Protein AF-G6C710-F1 (afdb_monomer_lite)

Sequence (314 aa):
MFIKSLSIISKNTDDVLRKIEFRNGINFIVDSEQSEKHNKVGKTTCLKLLDLSLGARSKDAVYTDYETQSVNEQLKSFIEDQKLFTELRLIDDFNNPTKEVSIKTELFNRGKRYINGEKTSYDELNKFLNKLLFENFVQIPTFRSTIKSFVRILMTKDNTQFLKVLDNYSKTSEYRALYNYLFDISNPKNDLEIGKLKQELKKIESKENSYKKQNSLHDIAKIKQINIIIEQEINRLEQEINDLVDKKSFEKNRIQINVVRKKYEEISQQISRLDFDISQLQKYIKDTEEKSQRIVNSELTSDFFQEVSELLPD

Structure (mmCIF, N/CA/C/O backbone):
data_AF-G6C710-F1
#
_entry.id   AF-G6C710-F1
#
loop_
_atom_site.group_PDB
_atom_site.id
_atom_site.type_symbol
_atom_site.label_atom_id
_atom_site.label_alt_id
_atom_site.label_comp_id
_atom_site.label_asym_id
_atom_site.label_entity_id
_atom_site.label_seq_id
_atom_site.pdbx_PDB_ins_code
_atom_site.Cartn_x
_atom_site.Cartn_y
_atom_site.Cartn_z
_atom_site.occupancy
_atom_site.B_iso_or_equiv
_atom_site.auth_seq_id
_atom_site.auth_comp_id
_atom_site.auth_asym_id
_atom_site.auth_atom_id
_atom_site.pdbx_PDB_model_num
ATOM 1 N N . MET A 1 1 ? 2.262 -10.872 -18.487 1.00 91.69 1 MET A N 1
ATOM 2 C CA . MET A 1 1 ? 2.718 -9.474 -18.651 1.00 91.69 1 MET A CA 1
ATOM 3 C C . MET A 1 1 ? 4.180 -9.387 -18.249 1.00 91.69 1 MET A C 1
ATOM 5 O O . MET A 1 1 ? 4.543 -9.869 -17.185 1.00 91.69 1 MET A O 1
ATOM 9 N N . PHE A 1 2 ? 4.999 -8.774 -19.092 1.00 93.50 2 PHE A N 1
ATOM 10 C CA . PHE A 1 2 ? 6.438 -8.610 -18.968 1.00 93.50 2 PHE A CA 1
ATOM 11 C C . PHE A 1 2 ? 6.813 -7.149 -19.186 1.00 93.50 2 PHE A C 1
ATOM 13 O O . PHE A 1 2 ? 6.120 -6.420 -19.893 1.00 93.50 2 PHE A O 1
ATOM 20 N N . ILE A 1 3 ? 7.936 -6.727 -18.612 1.00 94.75 3 ILE A N 1
ATOM 21 C CA . ILE A 1 3 ? 8.520 -5.420 -18.908 1.00 94.75 3 ILE A CA 1
ATOM 22 C C . ILE A 1 3 ? 9.273 -5.543 -20.232 1.00 94.75 3 ILE A C 1
ATOM 24 O O . ILE A 1 3 ? 10.203 -6.334 -20.322 1.00 94.75 3 ILE A O 1
ATOM 28 N N . LYS A 1 4 ? 8.880 -4.766 -21.245 1.00 96.31 4 LYS A N 1
ATOM 29 C CA . LYS A 1 4 ? 9.552 -4.688 -22.553 1.00 96.31 4 LYS A CA 1
ATOM 30 C C . LYS A 1 4 ? 10.701 -3.691 -22.519 1.00 96.31 4 LYS A C 1
ATOM 32 O O . LYS A 1 4 ? 11.815 -3.987 -22.941 1.00 96.31 4 LYS A O 1
ATOM 37 N N . SER A 1 5 ? 10.429 -2.491 -22.015 1.00 96.56 5 SER A N 1
ATOM 38 C CA . SER A 1 5 ? 11.434 -1.436 -21.934 1.00 96.56 5 SER A CA 1
ATOM 39 C C . SER A 1 5 ? 11.109 -0.397 -20.873 1.00 96.56 5 SER A C 1
ATOM 41 O O . SER A 1 5 ? 9.940 -0.137 -20.585 1.00 96.56 5 SER A O 1
ATOM 43 N N . LEU A 1 6 ? 12.154 0.250 -20.365 1.00 96.75 6 LEU A N 1
ATOM 44 C CA . LEU A 1 6 ? 12.075 1.475 -19.579 1.00 96.75 6 LEU A CA 1
ATOM 45 C C . LEU A 1 6 ? 12.883 2.566 -20.285 1.00 96.75 6 LEU A C 1
ATOM 47 O O . LEU A 1 6 ? 14.092 2.422 -20.469 1.00 96.75 6 LEU A O 1
ATOM 51 N N . SER A 1 7 ? 12.226 3.663 -20.641 1.00 96.81 7 SER A N 1
ATOM 52 C CA . SER A 1 7 ? 12.855 4.824 -21.274 1.00 96.81 7 SER A CA 1
ATOM 53 C C . SER A 1 7 ? 12.835 6.031 -20.342 1.00 96.81 7 SER A C 1
ATOM 55 O O . SER A 1 7 ? 11.883 6.210 -19.585 1.00 96.81 7 SER A O 1
ATOM 57 N N . ILE A 1 8 ? 13.863 6.873 -20.423 1.00 95.88 8 ILE A N 1
ATOM 58 C CA . ILE A 1 8 ? 13.928 8.206 -19.817 1.00 95.88 8 ILE A CA 1
ATOM 59 C C . ILE A 1 8 ? 13.940 9.207 -20.965 1.00 95.88 8 ILE A C 1
ATOM 61 O O . ILE A 1 8 ? 14.805 9.122 -21.837 1.00 95.88 8 ILE A O 1
ATOM 65 N N . ILE A 1 9 ? 12.978 10.124 -20.970 1.00 96.56 9 ILE A N 1
ATOM 66 C CA . ILE A 1 9 ? 12.723 11.016 -22.102 1.00 96.56 9 ILE A CA 1
ATOM 67 C C . ILE A 1 9 ? 12.609 12.455 -21.593 1.00 96.56 9 ILE A C 1
ATOM 69 O O . ILE A 1 9 ? 12.008 12.708 -20.541 1.00 96.56 9 ILE A O 1
ATOM 73 N N . SER A 1 10 ? 13.204 13.390 -22.332 1.00 95.94 10 SER A N 1
ATOM 74 C CA . SER A 1 10 ? 13.033 14.827 -22.114 1.00 95.94 10 SER A CA 1
ATOM 75 C C . SER A 1 10 ? 11.717 15.281 -22.723 1.00 95.94 10 SER A C 1
ATOM 77 O O . SER A 1 10 ? 11.499 15.122 -23.916 1.00 95.94 10 SER A O 1
ATOM 79 N N . LYS A 1 11 ? 10.817 15.871 -21.932 1.00 92.75 11 LYS A N 1
ATOM 80 C CA . LYS A 1 11 ? 9.556 16.392 -22.483 1.00 92.75 11 LYS A CA 1
ATOM 81 C C . LYS A 1 11 ? 9.770 17.638 -23.342 1.00 92.75 11 LYS A C 1
ATOM 83 O O . LYS A 1 11 ? 8.931 17.925 -24.187 1.00 92.75 11 LYS A O 1
ATOM 88 N N . ASN A 1 12 ? 10.845 18.385 -23.099 1.00 92.25 12 ASN A N 1
ATOM 89 C CA . ASN A 1 12 ? 11.110 19.630 -23.816 1.00 92.25 12 ASN A CA 1
ATOM 90 C C . ASN A 1 12 ? 11.658 19.379 -25.222 1.00 92.25 12 ASN A C 1
ATOM 92 O O . ASN A 1 12 ? 11.310 20.118 -26.138 1.00 92.25 12 ASN A O 1
ATOM 96 N N . THR A 1 13 ? 12.516 18.368 -25.377 1.00 91.31 13 THR A N 1
ATOM 97 C CA . THR A 1 13 ? 13.183 18.064 -26.653 1.00 91.31 13 THR A CA 1
ATOM 98 C C . THR A 1 13 ? 12.653 16.804 -27.333 1.00 91.31 13 THR A C 1
ATOM 100 O O . THR A 1 13 ? 12.954 16.578 -28.495 1.00 91.31 13 THR A O 1
ATOM 103 N N . ASP A 1 14 ? 11.856 15.999 -26.625 1.00 91.62 14 ASP A N 1
ATOM 104 C CA . ASP A 1 14 ? 11.416 14.653 -27.027 1.00 91.62 14 ASP A CA 1
ATOM 105 C C . ASP A 1 14 ? 12.571 13.650 -27.226 1.00 91.62 14 ASP A C 1
ATOM 107 O O . ASP A 1 14 ? 12.390 12.548 -27.744 1.00 91.62 14 ASP A O 1
ATOM 111 N N . ASP A 1 15 ? 13.771 13.996 -26.743 1.00 93.81 15 ASP A N 1
ATOM 112 C CA . ASP A 1 15 ? 14.944 13.134 -26.835 1.00 93.81 15 ASP A CA 1
ATOM 113 C C . ASP A 1 15 ? 14.876 11.984 -25.829 1.00 93.81 15 ASP A C 1
ATOM 115 O O . ASP A 1 15 ? 14.663 12.170 -24.621 1.00 93.81 15 ASP A O 1
ATOM 119 N N . VAL A 1 16 ? 15.156 10.777 -26.320 1.00 94.56 16 VAL A N 1
ATOM 120 C CA . VAL A 1 16 ? 15.338 9.587 -25.487 1.00 94.56 16 VAL A CA 1
ATOM 121 C C . VAL A 1 16 ? 16.742 9.613 -24.889 1.00 94.56 16 VAL A C 1
ATOM 123 O O . VAL A 1 16 ? 17.710 9.180 -25.508 1.00 94.56 16 VAL A O 1
ATOM 126 N N . LEU A 1 17 ? 16.848 10.087 -23.648 1.00 92.25 17 LEU A N 1
ATOM 127 C CA . LEU A 1 17 ? 18.117 10.171 -22.919 1.00 92.25 17 LEU A CA 1
ATOM 128 C C . LEU A 1 17 ? 18.702 8.793 -22.607 1.00 92.25 17 LEU A C 1
ATOM 130 O O . LEU A 1 17 ? 19.916 8.604 -22.577 1.00 92.25 17 LEU A O 1
ATOM 134 N N . ARG A 1 18 ? 17.830 7.824 -22.317 1.00 91.81 18 ARG A N 1
ATOM 135 C CA . ARG A 1 18 ? 18.223 6.436 -22.076 1.00 91.81 18 ARG A CA 1
ATOM 136 C C . ARG A 1 18 ? 17.064 5.505 -22.370 1.00 91.81 18 ARG A C 1
ATOM 138 O O . ARG A 1 18 ? 15.944 5.769 -21.944 1.00 91.81 18 ARG A O 1
ATOM 145 N N . LYS A 1 19 ? 17.353 4.379 -23.013 1.00 94.38 19 LYS A N 1
ATOM 146 C CA . LYS A 1 19 ? 16.413 3.274 -23.200 1.00 94.38 19 LYS A CA 1
ATOM 147 C C . LYS A 1 19 ? 17.034 1.995 -22.661 1.00 94.38 19 LYS A C 1
ATOM 149 O O . LYS A 1 19 ? 18.166 1.664 -23.000 1.00 94.38 19 LYS A O 1
ATOM 154 N N . ILE A 1 20 ? 16.303 1.304 -21.798 1.00 94.12 20 ILE A N 1
ATOM 155 C CA . ILE A 1 20 ? 16.668 -0.005 -21.261 1.00 94.12 20 ILE A CA 1
ATOM 156 C C . ILE A 1 20 ? 15.687 -1.000 -21.859 1.00 94.12 20 ILE A C 1
ATOM 158 O O . ILE A 1 20 ? 14.493 -0.932 -21.573 1.00 94.12 20 ILE A O 1
ATOM 162 N N . GLU A 1 21 ? 16.184 -1.894 -22.704 1.00 95.00 21 GLU A N 1
ATOM 163 C CA . GLU A 1 21 ? 15.393 -2.974 -23.289 1.00 95.00 21 GLU A CA 1
ATOM 164 C C . GLU A 1 21 ? 15.592 -4.247 -22.475 1.00 95.00 21 GLU A C 1
ATOM 166 O O . GLU A 1 21 ? 16.720 -4.642 -22.178 1.00 95.00 21 GLU A O 1
ATOM 171 N N . PHE A 1 22 ? 14.482 -4.871 -22.101 1.00 94.94 22 PHE A N 1
ATOM 172 C CA . PHE A 1 22 ? 14.477 -6.120 -21.359 1.00 94.94 22 PHE A CA 1
ATOM 173 C C . PHE A 1 22 ? 14.243 -7.276 -22.324 1.00 94.94 22 PHE A C 1
ATOM 175 O O . PHE A 1 22 ? 13.579 -7.136 -23.351 1.00 94.94 22 PHE A O 1
ATOM 182 N N . ARG A 1 23 ? 14.802 -8.431 -21.983 1.00 93.81 23 ARG A N 1
ATOM 183 C CA . ARG A 1 23 ? 14.656 -9.674 -22.740 1.00 93.81 23 ARG A CA 1
ATOM 184 C C . ARG A 1 23 ? 13.839 -10.676 -21.944 1.00 93.81 23 ARG A C 1
ATOM 186 O O . ARG A 1 23 ? 13.743 -10.572 -20.719 1.00 93.81 23 ARG A O 1
ATOM 193 N N . ASN A 1 24 ? 13.298 -11.671 -22.636 1.00 93.69 24 ASN A N 1
ATOM 194 C CA . ASN A 1 24 ? 12.695 -12.812 -21.966 1.00 93.69 24 ASN A CA 1
ATOM 195 C C . ASN A 1 24 ? 13.754 -13.543 -21.119 1.00 93.69 24 ASN A C 1
ATOM 197 O O . ASN A 1 24 ? 14.876 -13.768 -21.575 1.00 93.69 24 ASN A O 1
ATOM 201 N N . GLY A 1 25 ? 13.392 -13.906 -19.891 1.00 90.44 25 GLY A N 1
ATOM 202 C CA . GLY A 1 25 ? 14.294 -14.525 -18.924 1.00 90.44 25 GLY A CA 1
ATOM 203 C C . GLY A 1 25 ? 15.007 -13.526 -18.009 1.00 90.44 25 GLY A C 1
ATOM 204 O O . GLY A 1 25 ? 14.471 -12.483 -17.628 1.00 90.44 25 GLY A O 1
ATOM 205 N N . ILE A 1 26 ? 16.215 -13.893 -17.581 1.00 91.12 26 ILE A N 1
ATOM 206 C CA . ILE A 1 26 ? 16.954 -13.164 -16.547 1.00 91.12 26 ILE A CA 1
ATOM 207 C C . ILE A 1 26 ? 17.680 -11.971 -17.173 1.00 91.12 26 ILE A C 1
ATOM 209 O O . ILE A 1 26 ? 18.450 -12.120 -18.119 1.00 91.12 26 ILE A O 1
ATOM 213 N N . ASN A 1 27 ? 17.453 -10.784 -16.612 1.00 90.81 27 ASN A N 1
ATOM 214 C CA . ASN A 1 27 ? 18.101 -9.544 -17.026 1.00 90.81 27 ASN A CA 1
ATOM 215 C C . ASN A 1 27 ? 19.080 -9.096 -15.933 1.00 90.81 27 ASN A C 1
ATOM 217 O O . ASN A 1 27 ? 18.687 -8.943 -14.777 1.00 90.81 27 ASN A O 1
ATOM 221 N N . PHE A 1 28 ? 20.343 -8.864 -16.296 1.00 87.44 28 PHE A N 1
ATOM 222 C CA . PHE A 1 28 ? 21.390 -8.436 -15.366 1.00 87.44 28 PHE A CA 1
ATOM 223 C C . PHE A 1 28 ? 21.716 -6.952 -15.559 1.00 87.44 28 PHE A C 1
ATOM 225 O O . PHE A 1 28 ? 22.047 -6.524 -16.663 1.00 87.44 28 PHE A O 1
ATOM 232 N N . ILE A 1 29 ? 21.664 -6.169 -14.478 1.00 82.38 29 ILE A N 1
ATOM 233 C CA . ILE A 1 29 ? 22.122 -4.772 -14.458 1.00 82.38 29 ILE A CA 1
ATOM 234 C C . ILE A 1 29 ? 23.490 -4.742 -13.772 1.00 82.38 29 ILE A C 1
ATOM 236 O O . ILE A 1 29 ? 23.588 -4.743 -12.543 1.00 82.38 29 ILE A O 1
ATOM 240 N N . VAL A 1 30 ? 24.549 -4.761 -14.578 1.00 79.25 30 VAL A N 1
ATOM 241 C CA . VAL A 1 30 ? 25.945 -4.822 -14.118 1.00 79.25 30 VAL A CA 1
ATOM 242 C C . VAL A 1 30 ? 26.588 -3.436 -14.068 1.00 79.25 30 VAL A C 1
ATOM 244 O O . VAL A 1 30 ? 26.100 -2.500 -14.698 1.00 79.25 30 VAL A O 1
ATOM 247 N N . ASP A 1 31 ? 27.654 -3.292 -13.272 1.00 70.56 31 ASP A N 1
ATOM 248 C CA . ASP A 1 31 ? 28.453 -2.061 -13.298 1.00 70.56 31 ASP A CA 1
ATOM 249 C C . ASP A 1 31 ? 29.368 -2.035 -14.513 1.00 70.56 31 ASP A C 1
ATOM 251 O O . ASP A 1 31 ? 29.850 -3.083 -14.946 1.00 70.56 31 ASP A O 1
ATOM 255 N N . SER A 1 32 ? 29.656 -0.835 -15.002 1.00 62.16 32 SER A N 1
ATOM 256 C CA . SER A 1 32 ? 30.785 -0.614 -15.895 1.00 62.16 32 SER A CA 1
ATOM 257 C C . SER A 1 32 ? 32.002 -0.242 -15.038 1.00 62.16 32 SER A C 1
ATOM 259 O O . SER A 1 32 ? 32.107 0.900 -14.603 1.00 62.16 32 SER A O 1
ATOM 261 N N . GLU A 1 33 ? 32.888 -1.222 -14.830 1.00 61.22 33 GLU A N 1
ATOM 262 C CA . GLU A 1 33 ? 34.231 -1.155 -14.209 1.00 61.22 33 GLU A CA 1
ATOM 263 C C . GLU A 1 33 ? 34.374 -1.283 -12.675 1.00 61.22 33 GLU A C 1
ATOM 265 O O . GLU A 1 33 ? 33.477 -0.987 -11.886 1.00 61.22 33 GLU A O 1
ATOM 270 N N . GLN A 1 34 ? 35.556 -1.783 -12.268 1.00 50.81 34 GLN A N 1
ATOM 271 C CA . GLN A 1 34 ? 36.021 -1.991 -10.890 1.00 50.81 34 GLN A CA 1
ATOM 272 C C . GLN A 1 34 ? 36.270 -0.648 -10.182 1.00 50.81 34 GLN A C 1
ATOM 274 O O . GLN A 1 34 ? 37.403 -0.238 -9.952 1.00 50.81 34 GLN A O 1
ATOM 279 N N . SER A 1 35 ? 35.214 0.079 -9.836 1.00 45.78 35 SER A N 1
ATOM 280 C CA . SER A 1 35 ? 35.357 1.284 -9.023 1.00 45.78 35 SER A CA 1
ATOM 281 C C . SER A 1 35 ? 35.517 0.908 -7.544 1.00 45.78 35 SER A C 1
ATOM 283 O O . SER A 1 35 ? 34.546 0.510 -6.903 1.00 45.78 35 SER A O 1
ATOM 285 N N . GLU A 1 36 ? 36.714 1.109 -6.978 1.00 46.12 36 GLU A N 1
ATOM 286 C CA . GLU A 1 36 ? 37.027 0.957 -5.537 1.00 46.12 36 GLU A CA 1
ATOM 287 C C . GLU A 1 36 ? 36.162 1.843 -4.613 1.00 46.12 36 GLU A C 1
ATOM 289 O O . GLU A 1 36 ? 36.153 1.687 -3.393 1.00 46.12 36 GLU A O 1
ATOM 294 N N . LYS A 1 37 ? 35.383 2.770 -5.183 1.00 43.28 37 LYS A N 1
ATOM 295 C CA . LYS A 1 37 ? 34.368 3.552 -4.475 1.00 43.28 37 LYS A CA 1
ATOM 296 C C . LYS A 1 37 ? 32.990 2.927 -4.682 1.00 43.28 37 LYS A C 1
ATOM 298 O O . LYS A 1 37 ? 32.289 3.237 -5.644 1.00 43.28 37 LYS A O 1
ATOM 303 N N . HIS A 1 38 ? 32.601 2.068 -3.743 1.00 42.38 38 HIS A N 1
ATOM 304 C CA . HIS A 1 38 ? 31.232 1.575 -3.601 1.00 42.38 38 HIS A CA 1
ATOM 305 C C . HIS A 1 38 ? 30.216 2.745 -3.632 1.00 42.38 38 HIS A C 1
ATOM 307 O O . HIS A 1 38 ? 30.380 3.727 -2.913 1.00 42.38 38 HIS A O 1
ATOM 313 N N . ASN A 1 39 ? 29.155 2.610 -4.441 1.00 44.66 39 ASN A N 1
ATOM 314 C CA . ASN A 1 39 ? 27.930 3.441 -4.488 1.00 44.66 39 ASN A CA 1
ATOM 315 C C . ASN A 1 39 ? 27.881 4.729 -5.341 1.00 44.66 39 ASN A C 1
ATOM 317 O O . ASN A 1 39 ? 27.291 5.715 -4.899 1.00 44.66 39 ASN A O 1
ATOM 321 N N . LYS A 1 40 ? 28.351 4.745 -6.601 1.00 46.66 40 LYS A N 1
ATOM 322 C CA . LYS A 1 40 ? 28.028 5.883 -7.505 1.00 46.66 40 LYS A CA 1
ATOM 323 C C . LYS A 1 40 ? 27.373 5.600 -8.856 1.00 46.66 40 LYS A C 1
ATOM 325 O O . LYS A 1 40 ? 26.999 6.560 -9.528 1.00 46.66 40 LYS A O 1
ATOM 330 N N . VAL A 1 41 ? 27.122 4.354 -9.250 1.00 51.06 41 VAL A N 1
ATOM 331 C CA . VAL A 1 41 ? 26.662 4.087 -10.624 1.00 51.06 41 VAL A CA 1
ATOM 332 C C . VAL A 1 41 ? 25.233 3.545 -10.649 1.00 51.06 41 VAL A C 1
ATOM 334 O O . VAL A 1 41 ? 25.017 2.371 -10.393 1.00 51.06 41 VAL A O 1
ATOM 337 N N . GLY A 1 42 ? 24.263 4.431 -10.927 1.00 66.31 42 GLY A N 1
ATOM 338 C CA . GLY A 1 42 ? 22.946 4.260 -11.592 1.00 66.31 42 GLY A CA 1
ATOM 339 C C . GLY A 1 42 ? 21.992 3.072 -11.326 1.00 66.31 42 GLY A C 1
ATOM 340 O O . GLY A 1 42 ? 20.835 3.151 -11.740 1.00 66.31 42 GLY A O 1
ATOM 341 N N . LYS A 1 43 ? 22.403 1.989 -10.663 1.00 77.56 43 LYS A N 1
ATOM 342 C CA . LYS A 1 43 ? 21.652 0.736 -10.471 1.00 77.56 43 LYS A CA 1
ATOM 343 C C . LYS A 1 43 ? 20.430 0.945 -9.592 1.00 77.56 43 LYS A C 1
ATOM 345 O O . LYS A 1 43 ? 19.304 0.680 -10.007 1.00 77.56 43 LYS A O 1
ATOM 350 N N . THR A 1 44 ? 20.648 1.497 -8.401 1.00 75.69 44 THR A N 1
ATOM 351 C CA . THR A 1 44 ? 19.573 1.817 -7.458 1.00 75.69 44 THR A CA 1
ATOM 352 C C . THR A 1 44 ? 18.604 2.824 -8.071 1.00 75.69 44 THR A C 1
ATOM 354 O O . THR A 1 44 ? 17.395 2.688 -7.913 1.00 75.69 44 THR A O 1
ATOM 357 N N . THR A 1 45 ? 19.105 3.789 -8.849 1.00 81.19 45 THR A N 1
ATOM 358 C CA . THR A 1 45 ? 18.268 4.741 -9.593 1.00 81.19 45 THR A CA 1
ATOM 359 C C . THR A 1 45 ? 17.392 4.034 -10.627 1.00 81.19 45 THR A C 1
ATOM 361 O O . THR A 1 45 ? 16.201 4.318 -10.694 1.00 81.19 45 THR A O 1
ATOM 364 N N . CYS A 1 46 ? 17.923 3.067 -11.383 1.00 85.31 46 CYS A N 1
ATOM 365 C CA . CYS A 1 46 ? 17.129 2.265 -12.318 1.00 85.31 46 CYS A CA 1
ATOM 366 C C . CYS A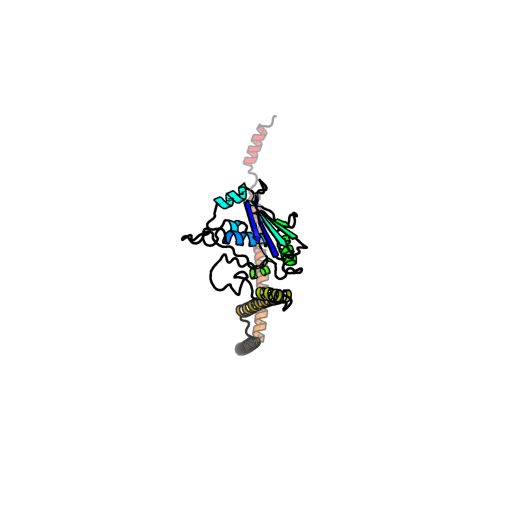 1 46 ? 15.982 1.527 -11.609 1.00 85.31 46 CYS A C 1
ATOM 368 O O . CYS A 1 46 ? 14.840 1.582 -12.064 1.00 85.31 46 CYS A O 1
ATOM 370 N N . LEU A 1 47 ? 16.261 0.884 -10.471 1.00 85.69 47 LEU A N 1
ATOM 371 C CA . LEU A 1 47 ? 15.230 0.206 -9.682 1.00 85.69 47 LEU A CA 1
ATOM 372 C C . LEU A 1 47 ? 14.176 1.195 -9.160 1.00 85.69 47 LEU A C 1
ATOM 374 O O . LEU A 1 47 ? 12.981 0.942 -9.290 1.00 85.69 47 LEU A O 1
ATOM 378 N N . LYS A 1 48 ? 14.598 2.356 -8.645 1.00 86.00 48 LYS A N 1
ATOM 379 C CA . LYS A 1 48 ? 13.691 3.428 -8.197 1.00 86.00 48 LYS A CA 1
ATOM 380 C C . LYS A 1 48 ? 12.770 3.911 -9.323 1.00 86.00 48 LYS A C 1
ATOM 382 O O . LYS A 1 48 ? 11.582 4.121 -9.094 1.00 86.00 48 LYS A O 1
ATOM 387 N N . LEU A 1 49 ? 13.288 4.059 -10.545 1.00 90.31 49 LEU A N 1
ATOM 388 C CA . LEU A 1 49 ? 12.490 4.447 -11.713 1.00 90.31 49 LEU A CA 1
ATOM 389 C C . LEU A 1 49 ? 11.483 3.360 -12.118 1.00 90.31 49 LEU A C 1
ATOM 391 O O . LEU A 1 49 ? 10.353 3.690 -12.491 1.00 90.31 49 LEU A O 1
ATOM 395 N N . LEU A 1 50 ? 11.858 2.080 -12.008 1.00 91.00 50 LEU A N 1
ATOM 396 C CA . LEU A 1 50 ? 10.927 0.965 -12.201 1.00 91.00 50 LEU A CA 1
ATOM 397 C C . LEU A 1 50 ? 9.804 0.995 -11.160 1.00 91.00 50 LEU A C 1
ATOM 399 O O . LEU A 1 50 ? 8.638 0.942 -11.537 1.00 91.00 50 LEU A O 1
ATOM 403 N N . ASP A 1 51 ? 10.121 1.145 -9.875 1.00 89.88 51 ASP A N 1
ATOM 404 C CA . ASP A 1 51 ? 9.109 1.175 -8.810 1.00 89.88 51 ASP A CA 1
ATOM 405 C C . ASP A 1 51 ? 8.187 2.394 -8.895 1.00 89.88 51 ASP A C 1
ATOM 407 O O . ASP A 1 51 ? 6.980 2.278 -8.690 1.00 89.88 51 ASP A O 1
ATOM 411 N N . LEU A 1 52 ? 8.711 3.554 -9.300 1.00 90.62 52 LEU A N 1
ATOM 412 C CA . LEU A 1 52 ? 7.894 4.735 -9.601 1.00 90.62 52 LEU A CA 1
ATOM 413 C C . LEU A 1 52 ? 6.931 4.511 -10.759 1.00 90.62 52 LEU A C 1
ATOM 415 O O . LEU A 1 52 ? 5.764 4.904 -10.672 1.00 90.62 52 LEU A O 1
ATOM 419 N N . SER A 1 53 ? 7.408 3.859 -11.816 1.00 92.31 53 SER A N 1
ATOM 420 C CA . SER A 1 53 ? 6.575 3.490 -12.961 1.00 92.31 53 SER A CA 1
ATOM 421 C C . SER A 1 53 ? 5.550 2.412 -12.575 1.00 92.31 53 SER A C 1
ATOM 423 O O . SER A 1 53 ? 4.431 2.415 -13.078 1.00 92.31 53 SER A O 1
ATOM 425 N N . LEU A 1 54 ? 5.877 1.566 -11.595 1.00 92.94 54 LEU A N 1
ATOM 426 C CA . LEU A 1 54 ? 4.988 0.599 -10.945 1.00 92.94 54 LEU A CA 1
ATOM 427 C C . LEU A 1 54 ? 4.290 1.193 -9.706 1.00 92.94 54 LEU A C 1
ATOM 429 O O . LEU A 1 54 ? 4.042 0.510 -8.713 1.00 92.94 54 LEU A O 1
ATOM 433 N N . GLY A 1 55 ? 3.940 2.478 -9.748 1.00 90.06 55 GLY A N 1
ATOM 434 C CA . GLY A 1 55 ? 2.985 3.070 -8.813 1.00 90.06 55 GLY A CA 1
ATOM 435 C C . GLY A 1 55 ? 3.548 3.546 -7.472 1.00 90.06 55 GLY A C 1
ATOM 436 O O . GLY A 1 55 ? 2.754 3.875 -6.592 1.00 90.06 55 GLY A O 1
ATOM 437 N N . ALA A 1 56 ? 4.865 3.639 -7.271 1.00 89.25 56 ALA A N 1
ATOM 438 C CA . ALA A 1 56 ? 5.402 4.307 -6.083 1.00 89.25 56 ALA A CA 1
ATOM 439 C C . ALA A 1 56 ? 5.059 5.811 -6.067 1.00 89.25 56 ALA A C 1
ATOM 441 O O . ALA A 1 56 ? 4.919 6.472 -7.105 1.00 89.25 56 ALA A O 1
ATOM 442 N N . ARG A 1 57 ? 4.874 6.367 -4.861 1.00 85.81 57 ARG A N 1
ATOM 443 C CA . ARG A 1 57 ? 4.378 7.742 -4.672 1.00 85.81 57 ARG A CA 1
ATOM 444 C C . ARG A 1 57 ? 5.492 8.790 -4.698 1.00 85.81 57 ARG A C 1
ATOM 446 O O . ARG A 1 57 ? 5.314 9.828 -5.336 1.00 85.81 57 ARG A O 1
ATOM 453 N N . SER A 1 58 ? 6.595 8.508 -4.012 1.00 83.69 58 SER A N 1
ATOM 454 C CA . SER A 1 58 ? 7.679 9.447 -3.701 1.00 83.69 58 SER A CA 1
ATOM 455 C C . SER A 1 58 ? 8.639 9.622 -4.875 1.00 83.69 58 SER A C 1
ATOM 457 O O . SER A 1 58 ? 9.600 8.873 -5.016 1.00 83.69 58 SER A O 1
ATOM 459 N N . LYS A 1 59 ? 8.369 10.598 -5.749 1.00 84.31 59 LYS A N 1
ATOM 460 C CA . LYS A 1 59 ? 9.249 10.911 -6.894 1.00 84.31 59 LYS A CA 1
ATOM 461 C C . LYS A 1 59 ? 10.610 11.450 -6.461 1.00 84.31 59 LYS A C 1
ATOM 463 O O . LYS A 1 59 ? 11.602 11.246 -7.151 1.00 84.31 59 LYS A O 1
ATOM 468 N N . ASP A 1 60 ? 10.649 12.096 -5.303 1.00 82.25 60 ASP A N 1
ATOM 469 C CA . ASP A 1 60 ? 11.862 12.570 -4.649 1.00 82.25 60 ASP A CA 1
ATOM 470 C C . ASP A 1 60 ? 12.840 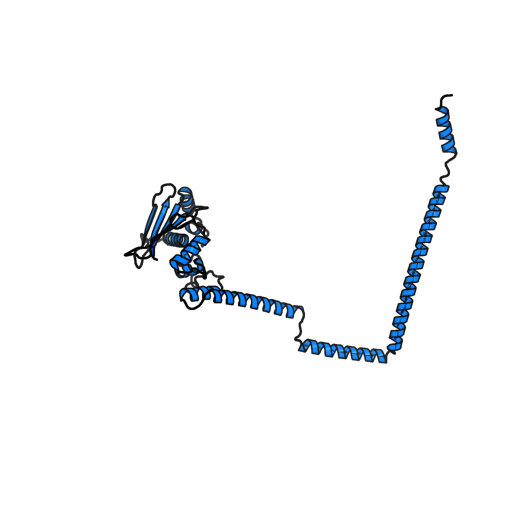11.438 -4.335 1.00 82.25 60 ASP A C 1
ATOM 472 O O . ASP A 1 60 ? 14.045 11.659 -4.359 1.00 82.25 60 ASP A O 1
ATOM 476 N N . ALA A 1 61 ? 12.358 10.200 -4.187 1.00 79.12 61 ALA A N 1
ATOM 477 C CA . ALA A 1 61 ? 13.213 9.033 -4.006 1.00 79.12 61 ALA A CA 1
ATOM 478 C C . ALA A 1 61 ? 14.257 8.856 -5.125 1.00 79.12 61 ALA A C 1
ATOM 480 O O . ALA A 1 61 ? 15.272 8.204 -4.890 1.00 79.12 61 ALA A O 1
ATOM 481 N N . VAL A 1 62 ? 14.051 9.415 -6.330 1.00 83.94 62 VAL A N 1
ATOM 482 C CA . VAL A 1 62 ? 15.029 9.348 -7.436 1.00 83.94 62 VAL A CA 1
ATOM 483 C C . VAL A 1 62 ? 16.315 10.107 -7.110 1.00 83.94 62 VAL A C 1
ATOM 485 O O . VAL A 1 62 ? 17.396 9.622 -7.437 1.00 83.94 62 VAL A O 1
ATOM 488 N N . TYR A 1 63 ? 16.202 11.273 -6.474 1.00 84.50 63 TYR A N 1
ATOM 489 C CA . TYR A 1 63 ? 17.317 12.192 -6.226 1.00 84.50 63 TYR A CA 1
ATOM 490 C C . TYR A 1 63 ? 17.626 12.398 -4.738 1.00 84.50 63 TYR A C 1
ATOM 492 O O . TYR A 1 63 ? 18.632 13.026 -4.421 1.00 84.50 63 TYR A O 1
ATOM 500 N N . THR A 1 64 ? 16.806 11.858 -3.839 1.00 81.19 64 THR A N 1
ATOM 501 C CA . THR A 1 64 ? 17.037 11.852 -2.393 1.00 81.19 64 THR A CA 1
ATOM 502 C C . THR A 1 64 ? 17.535 10.481 -1.943 1.00 81.19 64 THR A C 1
ATOM 504 O O . THR A 1 64 ? 16.975 9.434 -2.297 1.00 81.19 64 THR A O 1
ATOM 507 N N . ASP A 1 65 ? 18.589 10.488 -1.139 1.00 77.00 65 ASP A N 1
ATOM 508 C CA . ASP A 1 65 ? 19.026 9.341 -0.358 1.00 77.00 65 ASP A CA 1
ATOM 509 C C . ASP A 1 65 ? 18.431 9.446 1.053 1.00 77.00 65 ASP A C 1
ATOM 511 O O . ASP A 1 65 ? 18.748 10.362 1.806 1.00 77.00 65 ASP A O 1
ATOM 515 N N . TYR A 1 66 ? 17.532 8.526 1.406 1.00 69.75 66 TYR A N 1
ATOM 516 C CA . TYR A 1 66 ? 16.840 8.551 2.696 1.00 69.75 66 TYR A CA 1
ATOM 517 C C . TYR A 1 66 ? 17.701 8.054 3.863 1.00 69.75 66 TYR A C 1
ATOM 519 O O . TYR A 1 66 ? 17.339 8.320 5.008 1.00 69.75 66 TYR A O 1
ATOM 527 N N . GLU A 1 67 ? 18.818 7.366 3.606 1.00 67.12 67 GLU A N 1
ATOM 528 C CA . GLU A 1 67 ? 19.734 6.949 4.673 1.00 67.12 67 GLU A CA 1
ATOM 529 C C . GLU A 1 67 ? 20.577 8.127 5.153 1.00 67.12 67 GLU A C 1
ATOM 531 O O . GLU A 1 67 ? 20.709 8.361 6.353 1.00 67.12 67 GLU A O 1
ATOM 536 N N . THR A 1 68 ? 21.098 8.906 4.205 1.00 73.00 68 THR A N 1
ATOM 537 C CA . THR A 1 68 ? 21.948 10.071 4.484 1.00 73.00 68 THR A CA 1
ATOM 538 C C . THR A 1 68 ? 21.175 11.389 4.547 1.00 73.00 68 THR A C 1
ATOM 540 O O . THR A 1 68 ? 21.750 12.415 4.901 1.00 73.00 68 THR A O 1
ATOM 543 N N . GLN A 1 69 ? 19.887 11.378 4.181 1.00 76.00 69 GLN A N 1
ATOM 544 C CA . GLN A 1 69 ? 19.051 12.564 3.935 1.00 76.00 69 GLN A CA 1
ATOM 545 C C . GLN A 1 69 ? 19.655 13.543 2.913 1.00 76.00 69 GLN A C 1
ATOM 547 O O . GLN A 1 69 ? 19.258 14.708 2.845 1.00 76.00 69 GLN A O 1
ATOM 552 N N . SER A 1 70 ? 20.609 13.081 2.101 1.00 81.31 70 SER A N 1
ATOM 553 C CA . SER A 1 70 ? 21.260 13.912 1.096 1.00 81.31 70 SER A CA 1
ATOM 554 C C . SER A 1 70 ? 20.403 14.018 -0.165 1.00 81.31 70 SER A C 1
ATOM 556 O O . SER A 1 70 ? 19.749 13.063 -0.593 1.00 81.31 70 SER A O 1
ATOM 558 N N . VAL A 1 71 ? 20.398 15.207 -0.767 1.00 83.50 71 VAL A N 1
ATOM 559 C CA . VAL A 1 71 ? 19.670 15.497 -2.004 1.00 83.50 71 VAL A CA 1
ATOM 560 C C . VAL A 1 71 ? 20.678 15.787 -3.106 1.00 83.50 71 VAL A C 1
ATOM 562 O O . VAL A 1 71 ? 21.521 16.675 -2.982 1.00 83.50 71 VAL A O 1
ATOM 565 N N . ASN A 1 72 ? 20.581 15.057 -4.213 1.00 85.94 72 ASN A N 1
ATOM 566 C CA . ASN A 1 72 ? 21.325 15.364 -5.424 1.00 85.94 72 ASN A CA 1
ATOM 567 C C . ASN A 1 72 ? 20.629 16.514 -6.169 1.00 85.94 72 ASN A C 1
ATOM 569 O O . ASN A 1 72 ? 19.809 16.293 -7.063 1.00 85.94 72 ASN A O 1
ATOM 573 N N . GLU A 1 73 ? 20.955 17.747 -5.778 1.00 88.94 73 GLU A N 1
ATOM 574 C CA . GLU A 1 73 ? 20.370 18.959 -6.365 1.00 88.94 73 GLU A CA 1
ATOM 575 C C . GLU A 1 73 ? 20.655 19.078 -7.871 1.00 88.94 73 GLU A C 1
ATOM 577 O O . GLU A 1 73 ? 19.790 19.533 -8.610 1.00 88.94 73 GLU A O 1
ATOM 582 N N . GLN A 1 74 ? 21.800 18.589 -8.366 1.00 88.00 74 GLN A N 1
ATOM 583 C CA . GLN A 1 74 ? 22.094 18.585 -9.807 1.00 88.00 74 GLN A CA 1
ATOM 584 C C . GLN A 1 74 ? 21.100 17.715 -10.586 1.00 88.00 74 GLN A C 1
ATOM 586 O O . GLN A 1 74 ? 20.550 18.150 -11.596 1.00 88.00 74 GLN A O 1
ATOM 591 N N . LEU A 1 75 ? 20.834 16.496 -10.104 1.00 87.31 75 LEU A N 1
ATOM 592 C CA . LEU A 1 75 ? 19.866 15.591 -10.727 1.00 87.31 75 LEU A CA 1
ATOM 593 C C . LEU A 1 75 ? 18.439 16.138 -10.627 1.00 87.31 75 LEU A C 1
ATOM 595 O O . LEU A 1 75 ? 17.667 16.025 -11.578 1.00 87.31 75 LEU A O 1
ATOM 599 N N . LYS A 1 76 ? 18.089 16.738 -9.488 1.00 90.94 76 LYS A N 1
ATOM 600 C CA . LYS A 1 76 ? 16.783 17.362 -9.274 1.00 90.94 76 LYS A CA 1
ATOM 601 C C . LYS A 1 76 ? 16.556 18.534 -10.230 1.00 90.94 76 LYS A C 1
ATOM 603 O O . LYS A 1 76 ? 15.538 18.536 -10.918 1.00 90.94 76 LYS A O 1
ATOM 608 N N . SER A 1 77 ? 17.504 19.468 -10.334 1.00 92.88 77 SER A N 1
ATOM 609 C CA . SER A 1 77 ? 17.430 20.574 -11.297 1.00 92.88 77 SER A CA 1
ATOM 610 C C . SER A 1 77 ? 17.355 20.053 -12.728 1.00 92.88 77 SER A C 1
ATOM 612 O O . SER A 1 77 ? 16.477 20.461 -13.474 1.00 92.88 77 SER A O 1
ATOM 614 N N . PHE A 1 78 ? 18.160 19.050 -13.090 1.00 91.19 78 PHE A N 1
ATOM 615 C CA . PHE A 1 78 ? 18.098 18.441 -14.420 1.00 91.19 78 PHE A CA 1
ATOM 616 C C . PHE A 1 78 ? 16.718 17.839 -14.746 1.00 91.19 78 PHE A C 1
ATOM 618 O O . PHE A 1 78 ? 16.196 18.043 -15.843 1.00 91.19 78 PHE A O 1
ATOM 625 N N . ILE A 1 79 ? 16.092 17.139 -13.789 1.00 92.75 79 ILE A N 1
ATOM 626 C CA . ILE A 1 79 ? 14.728 16.603 -13.932 1.00 92.75 79 ILE A CA 1
ATOM 627 C C . ILE A 1 79 ? 13.704 17.726 -14.131 1.00 92.75 79 ILE A C 1
ATOM 629 O O . ILE A 1 79 ? 12.806 17.596 -14.970 1.00 92.75 79 ILE A O 1
ATOM 633 N N . GLU A 1 80 ? 13.818 18.803 -13.354 1.00 94.31 80 GLU A N 1
ATOM 634 C CA . GLU A 1 80 ? 12.908 19.946 -13.413 1.00 94.31 80 GLU A CA 1
ATOM 635 C C . GLU A 1 80 ? 13.054 20.746 -14.703 1.00 94.31 80 GLU A C 1
ATOM 637 O O . GLU A 1 80 ? 12.038 21.070 -15.326 1.00 94.31 80 GLU A O 1
ATOM 642 N N . ASP A 1 81 ? 14.286 21.030 -15.113 1.00 94.31 81 ASP A N 1
ATOM 643 C CA . ASP A 1 81 ? 14.603 21.891 -16.248 1.00 94.31 81 ASP A CA 1
ATOM 644 C C . ASP A 1 81 ? 14.253 21.200 -17.564 1.00 94.31 81 ASP A C 1
ATOM 646 O O . ASP A 1 81 ? 13.551 21.776 -18.392 1.00 94.31 81 ASP A O 1
ATOM 650 N N . GLN A 1 82 ? 14.649 19.933 -17.731 1.00 93.69 82 GLN A N 1
ATOM 651 C CA . GLN A 1 82 ? 14.359 19.136 -18.933 1.00 93.69 82 GLN A CA 1
ATOM 652 C C . GLN A 1 82 ? 12.966 18.490 -18.918 1.00 93.69 82 GLN A C 1
ATOM 654 O O . GLN A 1 82 ? 12.570 17.811 -19.868 1.00 93.69 82 GLN A O 1
ATOM 659 N N . LYS A 1 83 ? 12.209 18.675 -17.828 1.00 95.38 83 LYS A N 1
ATOM 660 C CA . LYS A 1 83 ? 10.878 18.086 -17.624 1.00 95.38 83 LYS A CA 1
ATOM 661 C C . LYS A 1 83 ? 10.862 16.584 -17.921 1.00 95.38 83 LYS A C 1
ATOM 663 O O . LYS A 1 83 ? 10.031 16.086 -18.680 1.00 95.38 83 LYS A O 1
ATOM 668 N N . LEU A 1 84 ? 11.780 15.853 -17.290 1.00 95.44 84 LEU A N 1
ATOM 669 C CA . LEU A 1 84 ? 11.981 14.431 -17.563 1.00 95.44 84 LEU A CA 1
ATOM 670 C C . LEU A 1 84 ? 10.769 13.576 -17.185 1.00 95.44 84 LEU A C 1
ATOM 672 O O . LEU A 1 84 ? 10.086 13.815 -16.181 1.00 95.44 84 LEU A O 1
ATOM 676 N N . PHE A 1 85 ? 10.542 12.521 -17.960 1.00 95.94 85 PHE A N 1
ATOM 677 C CA . PHE A 1 85 ? 9.570 11.480 -17.648 1.00 95.94 85 PHE A CA 1
ATOM 678 C C . PHE A 1 85 ? 10.118 10.089 -17.955 1.00 95.94 85 PHE A C 1
ATOM 680 O O . PHE A 1 85 ? 10.980 9.922 -18.818 1.00 95.94 85 PHE A O 1
ATOM 687 N N . THR A 1 86 ? 9.600 9.086 -17.248 1.00 96.56 86 THR A N 1
ATOM 688 C CA . THR A 1 86 ? 9.808 7.683 -17.607 1.00 96.56 86 THR A CA 1
ATOM 689 C C . THR A 1 86 ? 8.661 7.170 -18.455 1.00 96.56 86 THR A C 1
ATOM 691 O O . THR A 1 86 ? 7.507 7.530 -18.223 1.00 96.56 86 THR A O 1
ATOM 694 N N . GLU A 1 87 ? 8.976 6.300 -19.408 1.00 97.62 87 GLU A N 1
ATOM 695 C CA . GLU A 1 87 ? 8.003 5.468 -20.111 1.00 97.62 87 GLU A CA 1
ATOM 696 C C . GLU A 1 87 ? 8.342 3.994 -19.865 1.00 97.62 87 GLU A C 1
ATOM 698 O O . GLU A 1 87 ? 9.381 3.504 -20.310 1.00 97.62 87 GLU A O 1
ATOM 703 N N . LEU A 1 88 ? 7.471 3.292 -19.138 1.00 97.81 88 LEU A N 1
ATOM 704 C CA . LEU A 1 88 ? 7.535 1.849 -18.935 1.00 97.81 88 LEU A CA 1
ATOM 705 C C . LEU A 1 88 ? 6.563 1.169 -19.897 1.00 97.81 88 LEU A C 1
ATOM 707 O O . LEU A 1 88 ? 5.357 1.400 -19.823 1.00 97.81 88 LEU A O 1
ATOM 711 N N . ARG A 1 89 ? 7.079 0.305 -20.769 1.00 97.75 89 ARG A N 1
ATOM 712 C CA . ARG A 1 89 ? 6.265 -0.495 -21.689 1.00 97.75 89 ARG A CA 1
ATOM 713 C C . ARG A 1 89 ? 6.135 -1.915 -21.175 1.00 97.75 89 ARG A C 1
ATOM 715 O O . ARG A 1 89 ? 7.141 -2.568 -20.890 1.00 97.75 89 ARG A O 1
ATOM 722 N N . LEU A 1 90 ? 4.900 -2.384 -21.081 1.00 97.50 90 LEU A N 1
ATOM 723 C CA . LEU A 1 90 ? 4.540 -3.735 -20.677 1.00 97.50 90 LEU A CA 1
ATOM 724 C C . LEU A 1 90 ? 3.925 -4.477 -21.861 1.00 97.50 90 LEU A C 1
ATOM 726 O O . LEU A 1 90 ? 3.111 -3.903 -22.578 1.00 97.50 90 LEU A O 1
ATOM 730 N N . ILE A 1 91 ? 4.292 -5.740 -22.038 1.00 97.00 91 ILE A N 1
ATOM 731 C CA . ILE A 1 91 ? 3.736 -6.630 -23.066 1.00 97.00 91 ILE A CA 1
ATOM 732 C C . ILE A 1 91 ? 3.196 -7.904 -22.436 1.00 97.00 91 ILE A C 1
ATOM 734 O O . ILE A 1 91 ? 3.642 -8.303 -21.367 1.00 97.00 91 ILE A O 1
ATOM 738 N N . ASP A 1 92 ? 2.228 -8.555 -23.056 1.00 95.12 92 ASP A N 1
ATOM 739 C CA . ASP A 1 92 ? 1.701 -9.839 -22.595 1.00 95.12 92 ASP A CA 1
ATOM 740 C C . ASP A 1 92 ? 2.655 -11.011 -22.864 1.00 95.12 92 ASP A C 1
ATOM 742 O O . ASP A 1 92 ? 2.852 -11.817 -21.953 1.00 95.12 92 ASP A O 1
ATOM 746 N N . ASP A 1 93 ? 3.296 -11.039 -24.036 1.00 94.06 93 ASP A N 1
ATOM 747 C CA . ASP A 1 93 ? 4.250 -12.066 -24.475 1.00 94.06 93 ASP A CA 1
ATOM 748 C C . ASP A 1 93 ? 5.428 -11.449 -25.259 1.00 94.06 93 ASP A C 1
ATOM 750 O O . ASP A 1 93 ? 5.270 -10.431 -25.929 1.00 94.06 93 ASP A O 1
ATOM 754 N N . PHE A 1 94 ? 6.623 -12.045 -25.168 1.00 91.94 94 PHE A N 1
ATOM 755 C CA . PHE A 1 94 ? 7.822 -11.555 -25.868 1.00 91.94 94 PHE A CA 1
ATOM 756 C C . PHE A 1 94 ? 7.939 -12.029 -27.320 1.00 91.94 94 PHE A C 1
ATOM 758 O O . PHE A 1 94 ? 8.560 -11.338 -28.125 1.00 91.94 94 PHE A O 1
ATOM 765 N N . ASN A 1 95 ? 7.397 -13.201 -27.644 1.00 91.50 95 ASN A N 1
ATOM 766 C CA . ASN A 1 95 ? 7.492 -13.797 -28.972 1.00 91.50 95 ASN A CA 1
ATOM 767 C C . ASN A 1 95 ? 6.368 -13.275 -29.872 1.00 91.50 95 ASN A C 1
ATOM 769 O O . ASN A 1 95 ? 6.623 -12.882 -31.005 1.00 91.50 95 ASN A O 1
ATOM 773 N N . ASN A 1 96 ? 5.140 -13.241 -29.348 1.00 92.44 96 ASN A N 1
ATOM 774 C CA . ASN A 1 96 ? 3.934 -12.831 -30.064 1.00 92.44 96 ASN A CA 1
ATOM 775 C C . ASN A 1 96 ? 3.106 -11.852 -29.209 1.00 92.44 96 ASN A C 1
ATOM 777 O O . ASN A 1 96 ? 2.058 -12.235 -28.686 1.00 92.44 96 ASN A O 1
ATOM 781 N N . PRO A 1 97 ? 3.564 -10.599 -29.033 1.00 91.75 97 PRO A N 1
ATOM 782 C CA . PRO A 1 97 ? 2.847 -9.614 -28.229 1.00 91.75 97 PRO A CA 1
ATOM 783 C C . PRO A 1 97 ? 1.492 -9.280 -28.862 1.00 91.75 97 PRO A C 1
ATOM 785 O O . PRO A 1 97 ? 1.436 -8.774 -29.984 1.00 91.75 97 PRO A O 1
ATOM 788 N N . THR A 1 98 ? 0.398 -9.506 -28.134 1.00 94.44 98 THR A N 1
ATOM 789 C CA . THR A 1 98 ? -0.955 -9.103 -28.561 1.00 94.44 98 THR A CA 1
ATOM 790 C C . THR A 1 98 ? -1.420 -7.828 -27.869 1.00 94.44 98 THR A C 1
ATOM 792 O O . THR A 1 98 ? -2.299 -7.123 -28.368 1.00 94.44 98 THR A O 1
ATOM 795 N N . LYS A 1 99 ? -0.811 -7.494 -26.727 1.00 94.19 99 LYS A N 1
ATOM 796 C CA . LYS A 1 99 ? -1.190 -6.344 -25.912 1.00 94.19 99 LYS A CA 1
ATOM 797 C C . LYS A 1 99 ? 0.044 -5.608 -25.416 1.00 94.19 99 LYS A C 1
ATOM 799 O O . LYS A 1 99 ? 0.853 -6.171 -24.686 1.00 94.19 99 LYS A O 1
ATOM 804 N N . GLU A 1 100 ? 0.136 -4.321 -25.742 1.00 96.50 100 GLU A N 1
ATOM 805 C CA . GLU A 1 100 ? 1.148 -3.408 -25.203 1.00 96.50 100 GLU A CA 1
ATOM 806 C C . GLU A 1 100 ? 0.474 -2.333 -24.342 1.00 96.50 100 GLU A C 1
ATOM 808 O O . GLU A 1 100 ? -0.571 -1.785 -24.697 1.00 96.50 100 GLU A O 1
ATOM 813 N N . VAL A 1 101 ? 1.063 -2.047 -23.184 1.00 97.44 101 VAL A N 1
ATOM 814 C CA . VAL A 1 101 ? 0.627 -0.988 -22.273 1.00 97.44 101 VAL A CA 1
ATOM 815 C C . VAL A 1 101 ? 1.802 -0.059 -22.003 1.00 97.44 101 VAL A C 1
ATOM 817 O O . VAL A 1 101 ? 2.857 -0.510 -21.562 1.00 97.44 101 VAL A O 1
ATOM 820 N N . SER A 1 102 ? 1.612 1.239 -22.227 1.00 97.62 102 SER A N 1
ATOM 821 C CA . SER A 1 102 ? 2.580 2.281 -21.884 1.00 97.62 102 SER A CA 1
ATOM 822 C C . SER A 1 102 ? 2.163 2.984 -20.595 1.00 97.62 102 SER A C 1
ATOM 824 O O . SER A 1 102 ? 1.042 3.482 -20.472 1.00 97.62 102 SER A O 1
ATOM 826 N N . ILE A 1 103 ? 3.074 3.033 -19.627 1.00 97.88 103 ILE A N 1
ATOM 827 C CA . ILE A 1 103 ? 2.921 3.785 -18.385 1.00 97.88 103 ILE A CA 1
ATOM 828 C C . ILE A 1 103 ? 3.940 4.911 -18.391 1.00 97.88 103 ILE A C 1
ATOM 830 O O . ILE A 1 103 ? 5.144 4.686 -18.260 1.00 97.88 103 ILE A O 1
ATOM 834 N N . LYS A 1 104 ? 3.444 6.141 -18.487 1.00 96.88 104 LYS A N 1
ATOM 835 C CA . LYS A 1 104 ? 4.270 7.345 -18.448 1.00 96.88 104 LYS A CA 1
ATOM 836 C C . LYS A 1 104 ? 4.197 7.996 -17.075 1.00 96.88 104 LYS A C 1
ATOM 838 O O . LYS A 1 104 ? 3.106 8.303 -16.595 1.00 96.88 104 LYS A O 1
ATOM 843 N N . THR A 1 105 ? 5.347 8.271 -16.466 1.00 95.50 105 THR A N 1
ATOM 844 C CA . THR A 1 105 ? 5.446 8.977 -15.180 1.00 95.50 105 THR A CA 1
ATOM 845 C C . THR A 1 105 ? 6.353 10.193 -15.319 1.00 95.50 105 THR A C 1
ATOM 847 O O . THR A 1 105 ? 7.565 10.069 -15.455 1.00 95.50 105 THR A O 1
ATOM 850 N N . GLU A 1 106 ? 5.773 11.393 -15.268 1.00 95.69 106 GLU A N 1
ATOM 851 C CA . GLU A 1 106 ? 6.545 12.640 -15.227 1.00 95.69 106 GLU A CA 1
ATOM 852 C C . GLU A 1 106 ? 7.259 12.756 -13.873 1.00 95.69 106 GLU A C 1
ATOM 854 O O . GLU A 1 106 ? 6.616 12.644 -12.825 1.00 95.69 106 GLU A O 1
ATOM 859 N N . LEU A 1 107 ? 8.576 12.968 -13.882 1.00 94.19 107 LEU A N 1
ATOM 860 C CA . LEU A 1 107 ? 9.421 12.924 -12.682 1.00 94.19 107 LEU A CA 1
ATOM 861 C C . LEU A 1 107 ? 9.489 14.268 -11.946 1.00 94.19 107 LEU A C 1
ATOM 863 O O . LEU A 1 107 ? 9.665 14.288 -10.731 1.00 94.19 107 LEU A O 1
ATOM 867 N N . PHE A 1 108 ? 9.287 15.369 -12.665 1.00 93.25 108 PHE A N 1
ATOM 868 C CA . PHE A 1 108 ? 9.295 16.723 -12.120 1.00 93.25 108 PHE A CA 1
ATOM 869 C C . PHE A 1 108 ? 8.095 17.011 -11.198 1.00 93.25 108 PHE A C 1
ATOM 871 O O . PHE A 1 108 ? 7.088 16.279 -11.148 1.00 93.25 108 PHE A O 1
ATOM 878 N N . ASN A 1 109 ? 8.194 18.107 -10.454 1.00 90.50 109 ASN A N 1
ATOM 879 C CA . ASN A 1 109 ? 7.210 18.553 -9.486 1.00 90.50 109 ASN A CA 1
ATOM 880 C C . ASN A 1 109 ? 5.859 18.808 -10.161 1.00 90.50 109 ASN A C 1
ATOM 882 O O . ASN A 1 109 ? 5.770 19.366 -11.253 1.00 90.50 109 ASN A O 1
ATOM 886 N N . ARG A 1 110 ? 4.775 18.365 -9.515 1.00 88.75 110 ARG A N 1
ATOM 887 C CA . ARG A 1 110 ? 3.411 18.341 -10.087 1.00 88.75 110 ARG A CA 1
ATOM 888 C C . ARG A 1 110 ? 3.280 17.541 -11.395 1.00 88.75 110 ARG A C 1
ATOM 890 O O . ARG A 1 110 ? 2.242 17.621 -12.052 1.00 88.75 110 ARG A O 1
ATOM 897 N N . GLY A 1 111 ? 4.284 16.737 -11.750 1.00 90.25 111 GLY A N 1
ATOM 898 C CA . GLY A 1 111 ? 4.215 15.834 -12.890 1.00 90.25 111 GLY A CA 1
ATOM 899 C C . GLY A 1 111 ? 3.054 14.844 -12.759 1.00 90.25 111 GLY A C 1
ATOM 900 O O . GLY A 1 111 ? 2.704 14.389 -11.663 1.00 90.25 111 GLY A O 1
ATOM 901 N N . LYS A 1 112 ? 2.457 14.498 -13.886 1.00 94.06 112 LYS A N 1
ATOM 902 C CA . LYS A 1 112 ? 1.302 13.613 -14.006 1.00 94.06 112 LYS A CA 1
ATOM 903 C C . LYS A 1 112 ? 1.739 12.196 -14.374 1.00 94.06 112 LYS A C 1
ATOM 905 O O . LYS A 1 112 ? 2.889 11.946 -14.737 1.00 94.06 112 LYS A O 1
ATOM 910 N N . ARG A 1 113 ? 0.800 11.262 -14.257 1.00 95.50 113 ARG A N 1
ATOM 911 C CA . ARG A 1 113 ? 0.957 9.890 -14.738 1.00 95.50 113 ARG A CA 1
ATOM 912 C C . ARG A 1 113 ? -0.030 9.651 -15.873 1.00 95.50 113 ARG A C 1
ATOM 914 O O . ARG A 1 113 ? -1.091 10.276 -15.885 1.00 95.50 113 ARG A O 1
ATOM 921 N N . TYR A 1 114 ? 0.329 8.782 -16.807 1.00 97.31 114 TYR A N 1
ATOM 922 C CA . TYR A 1 114 ? -0.506 8.447 -17.954 1.00 97.31 114 TYR A CA 1
ATOM 923 C C . TYR A 1 114 ? -0.478 6.945 -18.219 1.00 97.31 114 TYR A C 1
ATOM 925 O O . TYR A 1 114 ? 0.555 6.304 -18.019 1.00 97.31 114 TYR A O 1
ATOM 933 N N . ILE A 1 115 ? -1.602 6.411 -18.685 1.00 97.38 115 ILE A N 1
ATOM 934 C CA . ILE A 1 115 ? -1.747 5.035 -19.163 1.00 97.38 115 ILE A CA 1
ATOM 935 C C . ILE A 1 115 ? -2.143 5.132 -20.630 1.00 97.38 115 ILE A C 1
ATOM 937 O O . ILE A 1 115 ? -3.155 5.747 -20.943 1.00 97.38 115 ILE A O 1
ATOM 941 N N . ASN A 1 116 ? -1.339 4.570 -21.530 1.00 96.50 116 ASN A N 1
ATOM 942 C CA . ASN A 1 116 ? -1.577 4.612 -22.977 1.00 96.50 116 ASN A CA 1
ATOM 943 C C . ASN A 1 116 ? -1.857 6.032 -23.511 1.00 96.50 116 ASN A C 1
ATOM 945 O O . ASN A 1 116 ? -2.676 6.226 -24.401 1.00 96.50 116 ASN A O 1
ATOM 949 N N . GLY A 1 117 ? -1.185 7.038 -22.942 1.00 95.06 117 GLY A N 1
ATOM 950 C CA . GLY A 1 117 ? -1.358 8.450 -23.302 1.00 95.06 117 GLY A CA 1
ATOM 951 C C . GLY A 1 117 ? -2.465 9.189 -22.540 1.00 95.06 117 GLY A C 1
ATOM 952 O O . GLY A 1 117 ? -2.431 10.417 -22.478 1.00 95.06 117 GLY A O 1
ATOM 953 N N . GLU A 1 118 ? -3.385 8.489 -21.874 1.00 97.12 118 GLU A N 1
ATOM 954 C CA . GLU A 1 118 ? -4.453 9.111 -21.088 1.00 97.12 118 GLU A CA 1
ATOM 955 C C . GLU A 1 118 ? -3.990 9.468 -19.678 1.00 97.12 118 GLU A C 1
ATOM 957 O O . GLU A 1 118 ? -3.385 8.661 -18.971 1.00 97.12 118 GLU A O 1
ATOM 962 N N . LYS A 1 119 ? -4.280 10.696 -19.241 1.00 97.12 119 LYS A N 1
ATOM 963 C CA . LYS A 1 119 ? -3.893 11.190 -17.915 1.00 97.12 119 LYS A CA 1
ATOM 964 C C . LYS A 1 119 ? -4.664 10.445 -16.822 1.00 97.12 119 LYS A C 1
ATOM 966 O O . LYS A 1 119 ? -5.887 10.455 -16.819 1.00 97.12 119 LYS A O 1
ATOM 971 N N . THR A 1 120 ? -3.945 9.929 -15.829 1.00 95.88 120 THR A N 1
ATOM 972 C CA . THR A 1 120 ? -4.510 9.186 -14.693 1.00 95.88 120 THR A CA 1
ATOM 973 C C . THR A 1 120 ? -4.107 9.801 -13.354 1.00 95.88 120 THR A C 1
ATOM 975 O O . THR A 1 120 ? -3.033 10.401 -13.206 1.00 95.88 120 THR A O 1
ATOM 978 N N . SER A 1 121 ? -4.951 9.622 -12.339 1.00 95.12 121 SER A N 1
ATOM 979 C CA . SER A 1 121 ? -4.559 9.835 -10.945 1.00 95.12 121 SER A CA 1
ATOM 980 C C . SER A 1 121 ? -3.643 8.710 -10.438 1.00 95.12 121 SER A C 1
ATOM 982 O O . SER A 1 121 ? -3.477 7.665 -11.073 1.00 95.12 121 SER A O 1
ATOM 984 N N . TYR A 1 122 ? -3.030 8.927 -9.270 1.00 93.44 122 TYR A N 1
ATOM 985 C CA . TYR A 1 122 ? -2.227 7.907 -8.587 1.00 93.44 122 TYR A CA 1
ATOM 986 C C . TYR A 1 122 ? -3.062 6.672 -8.214 1.00 93.44 122 TYR A C 1
ATOM 988 O O . TYR A 1 122 ? -2.611 5.545 -8.412 1.00 93.44 122 TYR A O 1
ATOM 996 N N . ASP A 1 123 ? -4.277 6.870 -7.700 1.00 94.81 123 ASP A N 1
ATOM 997 C CA . ASP A 1 123 ? -5.129 5.762 -7.260 1.00 94.81 123 ASP A CA 1
ATOM 998 C C . ASP A 1 123 ? -5.647 4.947 -8.446 1.00 94.81 123 ASP A C 1
ATOM 1000 O O . ASP A 1 123 ? -5.654 3.719 -8.394 1.00 94.81 123 ASP A O 1
ATOM 1004 N N . GLU A 1 124 ? -6.030 5.608 -9.538 1.00 96.06 124 GLU A N 1
ATOM 1005 C CA . GLU A 1 124 ? -6.450 4.938 -10.773 1.00 96.06 124 GLU A CA 1
ATOM 1006 C C . GLU A 1 124 ? -5.315 4.137 -11.403 1.00 96.06 124 GLU A C 1
ATOM 1008 O O . GLU A 1 124 ? -5.546 2.994 -11.794 1.00 96.06 124 GLU A O 1
ATOM 1013 N N . LEU A 1 125 ? -4.084 4.666 -11.413 1.00 96.06 125 LEU A N 1
ATOM 1014 C CA . LEU A 1 125 ? -2.927 3.916 -11.899 1.00 96.06 125 LEU A CA 1
ATOM 1015 C C . LEU A 1 125 ? -2.714 2.642 -11.087 1.00 96.06 125 LEU A C 1
ATOM 1017 O O . LEU A 1 125 ? -2.560 1.566 -11.658 1.00 96.06 125 LEU A O 1
ATOM 1021 N N . ASN A 1 126 ? -2.732 2.747 -9.758 1.00 96.25 126 ASN A N 1
ATOM 1022 C CA . ASN A 1 126 ? -2.565 1.583 -8.896 1.00 96.25 126 ASN A CA 1
ATOM 1023 C C . ASN A 1 126 ? -3.701 0.569 -9.090 1.00 96.25 126 ASN A C 1
ATOM 1025 O O . ASN A 1 126 ? -3.434 -0.628 -9.147 1.00 96.25 126 ASN A O 1
ATOM 1029 N N . LYS A 1 127 ? -4.952 1.021 -9.253 1.00 97.00 127 LYS A N 1
ATOM 1030 C CA . LYS A 1 127 ? -6.090 0.134 -9.547 1.00 97.00 127 LYS A CA 1
ATOM 1031 C C . LYS A 1 127 ? -5.943 -0.569 -10.891 1.00 97.00 127 LYS A C 1
ATOM 1033 O O . LYS A 1 127 ? -6.210 -1.767 -10.984 1.00 97.00 127 LYS A O 1
ATOM 1038 N N . PHE A 1 128 ? -5.529 0.169 -11.918 1.00 97.00 128 PHE A N 1
ATOM 1039 C CA . PHE A 1 128 ? -5.274 -0.359 -13.253 1.00 97.00 128 PHE A CA 1
ATOM 1040 C C . PHE A 1 128 ? -4.161 -1.408 -13.223 1.00 97.00 128 PHE A C 1
ATOM 1042 O O . PHE A 1 128 ? -4.360 -2.518 -13.708 1.00 97.00 128 PHE A O 1
ATOM 1049 N N . LEU A 1 129 ? -3.038 -1.103 -12.573 1.00 96.62 129 LEU A N 1
ATOM 1050 C CA . LEU A 1 129 ? -1.919 -2.029 -12.420 1.00 96.62 129 LEU A CA 1
ATOM 1051 C C . LEU A 1 129 ? -2.297 -3.288 -11.630 1.00 96.62 129 LEU A C 1
ATOM 1053 O O . LEU A 1 129 ? -1.883 -4.379 -12.010 1.00 96.62 129 LEU A O 1
ATOM 1057 N N . ASN A 1 130 ? -3.128 -3.166 -10.588 1.00 96.44 130 ASN A N 1
ATOM 1058 C CA . ASN A 1 130 ? -3.613 -4.328 -9.834 1.00 96.44 130 ASN A CA 1
ATOM 1059 C C . ASN A 1 130 ? -4.433 -5.279 -10.710 1.00 96.44 130 ASN A C 1
ATOM 1061 O O . ASN A 1 130 ? -4.288 -6.494 -10.623 1.00 96.44 130 ASN A O 1
ATOM 1065 N N . LYS A 1 131 ? -5.288 -4.717 -11.571 1.00 96.31 131 LYS A N 1
ATOM 1066 C CA . LYS A 1 131 ? -6.080 -5.496 -12.527 1.00 96.31 131 LYS A CA 1
ATOM 1067 C C . LYS A 1 131 ? -5.192 -6.116 -13.602 1.00 96.31 131 LYS A C 1
ATOM 1069 O O . LYS A 1 131 ? -5.373 -7.275 -13.936 1.00 96.31 131 LYS A O 1
ATOM 1074 N N . LEU A 1 132 ? -4.245 -5.345 -14.136 1.00 95.44 132 LEU A N 1
ATOM 1075 C CA . LEU A 1 132 ? -3.410 -5.760 -15.259 1.00 95.44 132 LEU A CA 1
ATOM 1076 C C . LEU A 1 132 ? -2.403 -6.853 -14.886 1.00 95.44 132 LEU A C 1
ATOM 1078 O O . LEU A 1 132 ? -2.193 -7.771 -15.670 1.00 95.44 132 LEU A O 1
ATOM 1082 N N . LEU A 1 133 ? -1.739 -6.716 -13.735 1.00 94.38 133 LEU A N 1
ATOM 1083 C CA . LEU A 1 133 ? -0.621 -7.580 -13.344 1.00 94.38 133 LEU A CA 1
ATOM 1084 C C . LEU A 1 133 ? -1.029 -8.719 -12.411 1.00 94.38 133 LEU A C 1
ATOM 1086 O O . LEU A 1 133 ? -0.342 -9.733 -12.376 1.00 94.38 133 LEU A O 1
ATOM 1090 N N . PHE A 1 134 ? -2.112 -8.546 -11.651 1.00 93.56 134 PHE A N 1
ATOM 1091 C CA . PHE A 1 134 ? -2.532 -9.504 -10.629 1.00 93.56 134 PHE A CA 1
ATOM 1092 C C . PHE A 1 134 ? -3.979 -9.964 -10.774 1.00 93.56 134 PHE A C 1
ATOM 1094 O O . PHE A 1 134 ? -4.441 -10.691 -9.905 1.00 93.56 134 PHE A O 1
ATOM 1101 N N . GLU A 1 135 ? -4.711 -9.503 -11.793 1.00 93.38 135 GLU A N 1
ATOM 1102 C CA . GLU A 1 135 ? -6.134 -9.823 -11.993 1.00 93.38 135 GLU A CA 1
ATOM 1103 C C . GLU A 1 135 ? -7.019 -9.439 -10.785 1.00 93.38 135 GLU A C 1
ATOM 1105 O O . GLU A 1 135 ? -8.133 -9.927 -10.597 1.00 93.38 135 GLU A O 1
ATOM 1110 N N . ASN A 1 136 ? -6.553 -8.482 -9.970 1.00 93.31 136 ASN A N 1
ATOM 1111 C CA . ASN A 1 136 ? -7.253 -8.061 -8.762 1.00 93.31 136 ASN A CA 1
ATOM 1112 C C . ASN A 1 136 ? -8.267 -6.950 -9.053 1.00 93.31 136 ASN A C 1
ATOM 1114 O O . ASN A 1 136 ? -7.983 -5.756 -8.904 1.00 93.31 136 ASN A O 1
ATOM 1118 N N . PHE A 1 137 ? -9.491 -7.315 -9.425 1.00 91.56 137 PHE A N 1
ATOM 1119 C CA . PHE A 1 137 ? -10.562 -6.333 -9.640 1.00 91.56 137 PHE A CA 1
ATOM 1120 C C . PHE A 1 137 ? -11.067 -5.706 -8.340 1.00 91.56 137 PHE A C 1
ATOM 1122 O O . PHE A 1 137 ? -11.470 -4.542 -8.328 1.00 91.56 137 PHE A O 1
ATOM 1129 N N . VAL A 1 138 ? -10.983 -6.461 -7.247 1.00 91.25 138 VAL A N 1
ATOM 1130 C CA . VAL A 1 138 ? -11.503 -6.114 -5.923 1.00 91.25 138 VAL A CA 1
ATOM 1131 C C . VAL A 1 138 ? -10.611 -5.110 -5.184 1.00 91.25 138 VAL A C 1
ATOM 1133 O O . VAL A 1 138 ? -11.088 -4.419 -4.287 1.00 91.25 138 VAL A O 1
ATOM 1136 N N . GLN A 1 139 ? -9.344 -4.982 -5.592 1.00 93.56 139 GLN A N 1
ATOM 1137 C CA . GLN A 1 139 ? -8.337 -4.099 -4.989 1.00 93.56 139 GLN A CA 1
ATOM 1138 C C . GLN A 1 139 ? -7.935 -4.487 -3.561 1.00 93.56 139 GLN A C 1
ATOM 1140 O O . GLN A 1 139 ? -7.494 -3.642 -2.780 1.00 93.56 139 GLN A O 1
ATOM 1145 N N . ILE A 1 140 ? -8.089 -5.768 -3.220 1.00 92.06 140 ILE A N 1
ATOM 1146 C CA . ILE A 1 140 ? -7.729 -6.319 -1.914 1.00 92.06 140 ILE A CA 1
ATOM 1147 C C . ILE A 1 140 ? -6.909 -7.586 -2.154 1.00 92.06 140 ILE A C 1
ATOM 1149 O O . ILE A 1 140 ? -7.452 -8.531 -2.723 1.00 92.06 140 ILE A O 1
ATOM 1153 N N . PRO A 1 141 ? -5.629 -7.625 -1.753 1.00 92.69 141 PRO A N 1
ATOM 1154 C CA . PRO A 1 141 ? -4.810 -6.516 -1.255 1.00 92.69 141 PRO A CA 1
ATOM 1155 C C . PRO A 1 141 ? -4.591 -5.411 -2.311 1.00 92.69 141 PRO A C 1
ATOM 1157 O O . PRO A 1 141 ? -4.804 -5.594 -3.511 1.00 92.69 141 PRO A O 1
ATOM 1160 N N . THR A 1 142 ? -4.174 -4.225 -1.859 1.00 93.88 142 THR A N 1
ATOM 1161 C CA . THR A 1 142 ? -3.874 -3.113 -2.777 1.00 93.88 142 THR A CA 1
ATOM 1162 C C . THR A 1 142 ? -2.651 -3.430 -3.634 1.00 93.88 142 THR A C 1
ATOM 1164 O O . THR A 1 142 ? -1.745 -4.124 -3.174 1.00 93.88 142 THR A O 1
ATOM 1167 N N . PHE A 1 143 ? -2.560 -2.852 -4.835 1.00 94.94 143 PHE A N 1
ATOM 1168 C CA . PHE A 1 143 ? -1.423 -3.085 -5.730 1.00 94.94 143 PHE A CA 1
ATOM 1169 C C . PHE A 1 143 ? -0.069 -2.839 -5.059 1.00 94.94 143 PHE A C 1
ATOM 1171 O O . PHE A 1 143 ? 0.845 -3.643 -5.201 1.00 94.94 143 PHE A O 1
ATOM 1178 N N . ARG A 1 144 ? 0.051 -1.766 -4.265 1.00 91.19 144 ARG A N 1
ATOM 1179 C CA . ARG A 1 144 ? 1.290 -1.437 -3.545 1.00 91.19 144 ARG A CA 1
ATOM 1180 C C . ARG A 1 144 ? 1.631 -2.412 -2.425 1.00 91.19 144 ARG A C 1
ATOM 1182 O O . ARG A 1 144 ? 2.793 -2.486 -2.046 1.00 91.19 144 ARG A O 1
ATOM 1189 N N . SER A 1 145 ? 0.662 -3.159 -1.908 1.00 90.00 145 SER A N 1
ATOM 1190 C CA . SER A 1 145 ? 0.920 -4.281 -1.004 1.00 90.00 145 SER A CA 1
ATOM 1191 C C . SER A 1 145 ? 1.406 -5.502 -1.788 1.00 90.00 145 SER A C 1
ATOM 1193 O O . SER A 1 145 ? 2.380 -6.131 -1.391 1.00 90.00 145 SER A O 1
ATOM 1195 N N . THR A 1 146 ? 0.766 -5.800 -2.921 1.00 92.25 146 THR A N 1
ATOM 1196 C CA . THR A 1 146 ? 1.055 -6.977 -3.753 1.00 92.25 146 THR A CA 1
ATOM 1197 C C . THR A 1 146 ? 2.410 -6.894 -4.448 1.00 92.25 146 THR A C 1
ATOM 1199 O O . THR A 1 146 ? 3.213 -7.822 -4.371 1.00 92.25 146 THR A O 1
ATOM 1202 N N . ILE A 1 147 ? 2.702 -5.761 -5.092 1.00 91.44 147 ILE A N 1
ATOM 1203 C CA . ILE A 1 147 ? 3.907 -5.585 -5.907 1.00 91.44 147 ILE A CA 1
ATOM 1204 C C . ILE A 1 147 ? 5.189 -5.612 -5.072 1.00 91.44 147 ILE A C 1
ATOM 1206 O O . ILE A 1 147 ? 6.227 -6.011 -5.589 1.00 91.44 147 ILE A O 1
ATOM 1210 N N . LYS A 1 148 ? 5.125 -5.268 -3.776 1.00 86.56 148 LYS A N 1
ATOM 1211 C CA . LYS A 1 148 ? 6.282 -5.305 -2.863 1.00 86.56 148 LYS A CA 1
ATOM 1212 C C . LYS A 1 148 ? 6.901 -6.701 -2.764 1.00 86.56 148 LYS A C 1
ATOM 1214 O O . LYS A 1 148 ? 8.114 -6.806 -2.629 1.00 86.56 148 LYS A O 1
ATOM 1219 N N . SER A 1 149 ? 6.111 -7.767 -2.916 1.00 86.00 149 SER A N 1
ATOM 1220 C CA . SER A 1 149 ? 6.633 -9.141 -2.954 1.00 86.00 149 SER A CA 1
ATOM 1221 C C . SER A 1 149 ? 7.601 -9.391 -4.120 1.00 86.00 149 SER A C 1
ATOM 1223 O O . SER A 1 149 ? 8.488 -10.238 -3.990 1.00 86.00 149 SER A O 1
ATOM 1225 N N . PHE A 1 150 ? 7.461 -8.629 -5.214 1.00 86.62 150 PHE A N 1
ATOM 1226 C CA . PHE A 1 150 ? 8.203 -8.777 -6.471 1.00 86.62 150 PHE A CA 1
ATOM 1227 C C . PHE A 1 150 ? 9.246 -7.671 -6.683 1.00 86.62 150 PHE A C 1
ATOM 1229 O O . PHE A 1 150 ? 10.375 -7.952 -7.073 1.00 86.62 150 PHE A O 1
ATOM 1236 N N . VAL A 1 151 ? 8.895 -6.415 -6.399 1.00 83.38 151 VAL A N 1
ATOM 1237 C CA . VAL A 1 151 ? 9.791 -5.255 -6.499 1.00 83.38 151 VAL A CA 1
ATOM 1238 C C . VAL A 1 151 ? 10.341 -4.943 -5.112 1.00 83.38 151 VAL A C 1
ATOM 1240 O O . VAL A 1 151 ? 9.762 -4.179 -4.340 1.00 83.38 151 VAL A O 1
ATOM 1243 N N . ARG A 1 152 ? 11.473 -5.568 -4.785 1.00 74.56 152 ARG A N 1
ATOM 1244 C CA . ARG A 1 152 ? 12.124 -5.445 -3.476 1.00 74.56 152 ARG A CA 1
ATOM 1245 C C . ARG A 1 152 ? 13.194 -4.364 -3.509 1.00 74.56 152 ARG A C 1
ATOM 1247 O O . ARG A 1 152 ? 14.371 -4.647 -3.701 1.00 74.56 152 ARG A O 1
ATOM 1254 N N . ILE A 1 153 ? 12.776 -3.120 -3.324 1.00 67.88 153 ILE A N 1
ATOM 1255 C CA . ILE A 1 153 ? 13.696 -1.991 -3.172 1.00 67.88 153 ILE A CA 1
ATOM 1256 C C . ILE A 1 153 ? 13.675 -1.608 -1.700 1.00 67.88 153 ILE A C 1
ATOM 1258 O O . ILE A 1 153 ? 12.872 -0.794 -1.250 1.00 67.88 153 ILE A O 1
ATOM 1262 N N . LEU A 1 154 ? 14.516 -2.291 -0.931 1.00 55.12 154 LEU A N 1
ATOM 1263 C CA . LEU A 1 154 ? 14.733 -1.988 0.476 1.00 55.12 154 LEU A CA 1
ATOM 1264 C C . LEU A 1 154 ? 15.521 -0.677 0.543 1.00 55.12 154 LEU A C 1
ATOM 1266 O O . LEU A 1 154 ? 16.707 -0.649 0.243 1.00 55.12 154 LEU A O 1
ATOM 1270 N N . MET A 1 155 ? 14.834 0.417 0.866 1.00 52.00 155 MET A N 1
ATOM 1271 C CA . MET A 1 155 ? 15.455 1.735 1.072 1.00 52.00 155 MET A CA 1
ATOM 1272 C C . MET A 1 155 ? 15.769 2.009 2.546 1.00 52.00 155 MET A C 1
ATOM 1274 O O . MET A 1 155 ? 16.265 3.081 2.872 1.00 52.00 155 MET A O 1
ATOM 1278 N N . THR A 1 156 ? 15.418 1.093 3.452 1.00 47.19 156 THR A N 1
ATOM 1279 C CA . THR A 1 156 ? 15.540 1.309 4.893 1.00 47.19 156 THR A CA 1
ATOM 1280 C C . THR A 1 156 ? 15.842 0.002 5.630 1.00 47.19 156 THR A C 1
ATOM 1282 O O . THR A 1 156 ? 14.948 -0.656 6.155 1.00 47.19 156 THR A O 1
ATOM 1285 N N . LYS A 1 157 ? 17.145 -0.278 5.761 1.00 43.91 157 LYS A N 1
ATOM 1286 C CA . LYS A 1 157 ? 17.789 -1.193 6.725 1.00 43.91 157 LYS A CA 1
ATOM 1287 C C . LYS A 1 157 ? 17.845 -2.693 6.409 1.00 43.91 157 LYS A C 1
ATOM 1289 O O . LYS A 1 157 ? 16.930 -3.314 5.876 1.00 43.91 157 LYS A O 1
ATOM 1294 N N . ASP A 1 158 ? 18.969 -3.247 6.857 1.00 42.81 158 ASP A N 1
ATOM 1295 C CA . ASP A 1 158 ? 19.377 -4.643 6.809 1.00 42.81 158 ASP A CA 1
ATOM 1296 C C . ASP A 1 158 ? 18.503 -5.606 7.641 1.00 42.81 158 ASP A C 1
ATOM 1298 O O . ASP A 1 158 ? 18.089 -5.326 8.767 1.00 42.81 158 ASP A O 1
ATOM 1302 N N . ASN A 1 159 ? 18.356 -6.813 7.085 1.00 48.75 159 ASN A N 1
ATOM 1303 C CA . ASN A 1 159 ? 18.377 -8.108 7.780 1.00 48.75 159 ASN A CA 1
ATOM 1304 C C . ASN A 1 159 ? 17.219 -8.514 8.712 1.00 48.75 159 ASN A C 1
ATOM 1306 O O . ASN A 1 159 ? 17.461 -8.953 9.827 1.00 48.75 159 ASN A O 1
ATOM 1310 N N . THR A 1 160 ? 15.971 -8.509 8.216 1.00 49.94 160 THR A N 1
ATOM 1311 C CA . THR A 1 160 ? 14.909 -9.508 8.572 1.00 49.94 160 THR A CA 1
ATOM 1312 C C . THR A 1 160 ? 13.684 -9.481 7.632 1.00 49.94 160 THR A C 1
ATOM 1314 O O . THR A 1 160 ? 12.850 -10.387 7.663 1.00 49.94 160 THR A O 1
ATOM 1317 N N . GLN A 1 161 ? 13.570 -8.484 6.748 1.00 55.53 161 GLN A N 1
ATOM 1318 C CA . GLN A 1 161 ? 12.406 -8.263 5.871 1.00 55.53 161 GLN A CA 1
ATOM 1319 C C . GLN A 1 161 ? 12.256 -9.245 4.690 1.00 55.53 161 GLN A C 1
ATOM 1321 O O . GLN A 1 161 ? 11.317 -9.113 3.909 1.00 55.53 161 GLN A O 1
ATOM 1326 N N . PHE A 1 162 ? 13.098 -10.279 4.559 1.00 57.91 162 PHE A N 1
ATOM 1327 C CA . PHE A 1 162 ? 12.981 -11.242 3.450 1.00 57.91 162 PHE A CA 1
ATOM 1328 C C . PHE A 1 162 ? 11.605 -11.930 3.399 1.00 57.91 162 PHE A C 1
ATOM 1330 O O . PHE A 1 162 ? 11.060 -12.161 2.321 1.00 57.91 162 PHE A O 1
ATOM 1337 N N . LEU A 1 163 ? 11.037 -12.219 4.575 1.00 67.12 163 LEU A N 1
ATOM 1338 C CA . LEU A 1 163 ? 9.718 -12.841 4.739 1.00 67.12 163 LEU A CA 1
ATOM 1339 C C . LEU A 1 163 ? 8.603 -11.833 5.047 1.00 67.12 163 LEU A C 1
ATOM 1341 O O . LEU A 1 163 ? 7.447 -12.223 5.177 1.00 67.12 163 LEU A O 1
ATOM 1345 N N . LYS A 1 164 ? 8.930 -10.552 5.239 1.00 75.12 164 LYS A N 1
ATOM 1346 C CA . LYS A 1 164 ? 7.983 -9.506 5.639 1.00 75.12 164 LYS A CA 1
ATOM 1347 C C . LYS A 1 164 ? 8.226 -8.257 4.806 1.00 75.12 164 LYS A C 1
ATOM 1349 O O . LYS A 1 164 ? 9.041 -7.415 5.157 1.00 75.12 164 LYS A O 1
ATOM 1354 N N . VAL A 1 165 ? 7.508 -8.194 3.689 1.00 75.94 165 VAL A N 1
ATOM 1355 C CA . VAL A 1 165 ? 7.724 -7.217 2.613 1.00 75.94 165 VAL A CA 1
ATOM 1356 C C . VAL A 1 165 ? 6.832 -5.975 2.714 1.00 75.94 165 VAL A C 1
ATOM 1358 O O . VAL A 1 165 ? 7.029 -5.015 1.977 1.00 75.94 165 VAL A O 1
ATOM 1361 N N . LEU A 1 166 ? 5.836 -5.982 3.603 1.00 81.56 166 LEU A N 1
ATOM 1362 C CA . LEU A 1 166 ? 5.012 -4.809 3.908 1.00 81.56 166 LEU A CA 1
ATOM 1363 C C . LEU A 1 166 ? 5.704 -3.915 4.950 1.00 81.56 166 LEU A C 1
ATOM 1365 O O . LEU A 1 166 ? 6.723 -4.286 5.528 1.00 81.56 166 LEU A O 1
ATOM 1369 N N . ASP A 1 167 ? 5.139 -2.734 5.200 1.00 74.38 167 ASP A N 1
ATOM 1370 C CA . ASP A 1 167 ? 5.747 -1.739 6.087 1.00 74.38 167 ASP A CA 1
ATOM 1371 C C . ASP A 1 167 ? 5.861 -2.256 7.535 1.00 74.38 167 ASP A C 1
ATOM 1373 O O . ASP A 1 167 ? 5.111 -3.132 7.967 1.00 74.38 167 ASP A O 1
ATOM 1377 N N . ASN A 1 168 ? 6.785 -1.690 8.320 1.00 69.44 168 ASN A N 1
ATOM 1378 C CA . ASN A 1 168 ? 7.085 -2.159 9.686 1.00 69.44 168 ASN A CA 1
ATOM 1379 C C . ASN A 1 168 ? 5.874 -2.151 10.636 1.00 69.44 168 ASN A C 1
ATOM 1381 O O . ASN A 1 168 ? 5.859 -2.874 11.630 1.00 69.44 168 ASN A O 1
ATOM 1385 N N . TYR A 1 169 ? 4.857 -1.349 10.325 1.00 74.69 169 TYR A N 1
ATOM 1386 C CA . TYR A 1 169 ? 3.625 -1.225 11.105 1.00 74.69 169 TYR A CA 1
ATOM 1387 C C . TYR A 1 169 ? 2.470 -2.068 10.552 1.00 74.69 169 TYR A C 1
ATOM 1389 O O . TYR A 1 169 ? 1.344 -1.967 11.048 1.00 74.69 169 TYR A O 1
ATOM 1397 N N . SER A 1 170 ? 2.725 -2.892 9.532 1.00 82.69 170 SER A N 1
ATOM 1398 C CA . SER A 1 170 ? 1.702 -3.739 8.937 1.00 82.69 170 SER A CA 1
ATOM 1399 C C . SER A 1 170 ? 1.236 -4.830 9.888 1.00 82.69 170 SER A C 1
ATOM 1401 O O . SER A 1 170 ? 2.011 -5.475 10.601 1.00 82.69 170 SER A O 1
ATOM 1403 N N . LYS A 1 171 ? -0.076 -5.050 9.884 1.00 86.06 171 LYS A N 1
ATOM 1404 C CA . LYS A 1 171 ? -0.738 -5.997 10.784 1.00 86.06 171 LYS A CA 1
ATOM 1405 C C . LYS A 1 171 ? -0.617 -7.416 10.247 1.00 86.06 171 LYS A C 1
ATOM 1407 O O . LYS A 1 171 ? -0.587 -7.645 9.041 1.00 86.06 171 LYS A O 1
ATOM 1412 N N . THR A 1 172 ? -0.684 -8.402 11.138 1.00 87.69 172 THR A N 1
ATOM 1413 C CA . THR A 1 172 ? -0.744 -9.817 10.737 1.00 87.69 172 THR A CA 1
ATOM 1414 C C . THR A 1 172 ? -1.907 -10.102 9.783 1.00 87.69 172 THR A C 1
ATOM 1416 O O . THR A 1 172 ? -1.753 -10.896 8.864 1.00 87.69 172 THR A O 1
ATOM 1419 N N . SER A 1 173 ? -3.054 -9.434 9.948 1.00 89.81 173 SER A N 1
ATOM 1420 C CA . SER A 1 173 ? -4.197 -9.556 9.031 1.00 89.81 173 SER A CA 1
ATOM 1421 C C . SER A 1 173 ? -3.885 -9.076 7.612 1.00 89.81 173 SER A C 1
ATOM 1423 O O . SER A 1 173 ? -4.374 -9.661 6.656 1.00 89.81 173 SER A O 1
ATOM 1425 N N . GLU A 1 174 ? -3.056 -8.040 7.463 1.00 89.88 174 GLU A N 1
ATOM 1426 C CA . GLU A 1 174 ? -2.648 -7.516 6.153 1.00 89.88 174 GLU A CA 1
ATOM 1427 C C . GLU A 1 174 ? -1.690 -8.482 5.455 1.00 89.88 174 GLU A C 1
ATOM 1429 O O . GLU A 1 174 ? -1.835 -8.735 4.263 1.00 89.88 174 GLU A O 1
ATOM 1434 N N . TYR A 1 175 ? -0.769 -9.090 6.208 1.00 90.75 175 TYR A N 1
ATOM 1435 C CA . TYR A 1 175 ? 0.089 -10.157 5.692 1.00 90.75 175 TYR A CA 1
ATOM 1436 C C . TYR A 1 175 ? -0.702 -11.404 5.295 1.00 90.75 175 TYR A C 1
ATOM 1438 O O . TYR A 1 175 ? -0.433 -11.977 4.245 1.00 90.75 175 TYR A O 1
ATOM 1446 N N . ARG A 1 176 ? -1.694 -11.814 6.096 1.00 90.56 176 ARG A N 1
ATOM 1447 C CA . ARG A 1 176 ? -2.573 -12.941 5.743 1.00 90.56 176 ARG A CA 1
ATOM 1448 C C . ARG A 1 176 ? -3.359 -12.647 4.476 1.00 90.56 176 ARG A C 1
ATOM 1450 O O . ARG A 1 176 ? -3.323 -13.457 3.565 1.00 90.56 176 ARG A O 1
ATOM 1457 N N . ALA A 1 177 ? -3.964 -11.464 4.378 1.00 92.38 177 ALA A N 1
ATOM 1458 C CA . ALA A 1 177 ? -4.652 -11.033 3.167 1.00 92.38 177 ALA A CA 1
ATOM 1459 C C . ALA A 1 177 ? -3.718 -11.040 1.943 1.00 92.38 177 ALA A C 1
ATOM 1461 O O . ALA A 1 177 ? -4.098 -11.514 0.878 1.00 92.38 177 ALA A O 1
ATOM 1462 N N . LEU A 1 178 ? -2.479 -10.560 2.088 1.00 92.38 178 LEU A N 1
ATOM 1463 C CA . LEU A 1 178 ? -1.493 -10.594 1.010 1.00 92.38 178 LEU A CA 1
ATOM 1464 C C . LEU A 1 178 ? -1.158 -12.025 0.573 1.00 92.38 178 LEU A C 1
ATOM 1466 O O . LEU A 1 178 ? -1.219 -12.327 -0.614 1.00 92.38 178 LEU A O 1
ATOM 1470 N N . TYR A 1 179 ? -0.802 -12.897 1.514 1.00 91.62 179 TYR A N 1
ATOM 1471 C CA . TYR A 1 179 ? -0.392 -14.263 1.195 1.00 91.62 179 TYR A CA 1
ATOM 1472 C C . TYR A 1 179 ? -1.546 -15.118 0.695 1.00 91.62 179 TYR A C 1
ATOM 1474 O O . TYR A 1 179 ? -1.383 -15.817 -0.298 1.00 91.62 179 TYR A O 1
ATOM 1482 N N . ASN A 1 180 ? -2.720 -15.011 1.308 1.00 92.00 180 ASN A N 1
ATOM 1483 C CA . ASN A 1 180 ? -3.896 -15.744 0.860 1.00 92.00 180 ASN A CA 1
ATOM 1484 C C . ASN A 1 180 ? -4.319 -15.331 -0.549 1.00 92.00 180 ASN A C 1
ATOM 1486 O O . ASN A 1 180 ? -4.776 -16.183 -1.299 1.00 92.00 180 ASN A O 1
ATOM 1490 N N . TYR A 1 181 ? -4.106 -14.066 -0.924 1.00 93.38 181 TYR A N 1
ATOM 1491 C CA . TYR A 1 181 ? -4.300 -13.620 -2.298 1.00 93.38 181 TYR A CA 1
ATOM 1492 C C . TYR A 1 181 ? -3.231 -14.163 -3.254 1.00 93.38 181 TYR A C 1
ATOM 1494 O O . TYR A 1 181 ? -3.563 -14.704 -4.299 1.00 93.38 181 TYR A O 1
ATOM 1502 N N . LEU A 1 182 ? -1.945 -14.032 -2.909 1.00 92.06 182 LEU A N 1
ATOM 1503 C CA . LEU A 1 182 ? -0.841 -14.453 -3.783 1.00 92.06 182 LEU A CA 1
ATOM 1504 C C . LEU A 1 182 ? -0.792 -15.967 -4.021 1.00 92.06 182 LEU A C 1
ATOM 1506 O O . LEU A 1 182 ? -0.337 -16.395 -5.077 1.00 92.06 182 LEU A O 1
ATOM 1510 N N . PHE A 1 183 ? -1.222 -16.757 -3.039 1.00 91.19 183 PHE A N 1
ATOM 1511 C CA . PHE A 1 183 ? -1.243 -18.218 -3.104 1.00 91.19 183 PHE A CA 1
ATOM 1512 C C . PHE A 1 183 ? -2.634 -18.793 -3.399 1.00 91.19 183 PHE A C 1
ATOM 1514 O O . PHE A 1 183 ? -2.789 -20.009 -3.351 1.00 91.19 183 PHE A O 1
ATOM 1521 N N . ASP A 1 184 ? -3.628 -17.938 -3.656 1.00 90.31 184 ASP A N 1
ATOM 1522 C CA . ASP A 1 184 ? -5.022 -18.323 -3.918 1.00 90.31 184 ASP A CA 1
ATOM 1523 C C . ASP A 1 184 ? -5.609 -19.296 -2.868 1.00 90.31 184 ASP A C 1
ATOM 1525 O O . ASP A 1 184 ? -6.252 -20.296 -3.173 1.00 90.31 184 ASP A O 1
ATOM 1529 N N . ILE A 1 185 ? -5.337 -19.026 -1.586 1.00 91.06 185 ILE A N 1
ATOM 1530 C CA . ILE A 1 185 ? -5.739 -19.902 -0.469 1.00 91.06 185 ILE A CA 1
ATOM 1531 C C . ILE A 1 185 ? -7.139 -19.543 0.030 1.00 91.06 185 ILE A C 1
ATOM 1533 O O . ILE A 1 185 ? -7.959 -20.414 0.321 1.00 91.06 185 ILE A O 1
ATOM 1537 N N . SER A 1 186 ? -7.403 -18.250 0.218 1.00 88.12 186 SER A N 1
ATOM 1538 C CA . SER A 1 186 ? -8.669 -17.780 0.778 1.00 88.12 186 SER A CA 1
ATOM 1539 C C . SER A 1 186 ? -8.947 -16.327 0.431 1.00 88.12 186 SER A C 1
ATOM 1541 O O . SER A 1 186 ? -8.054 -15.566 0.063 1.00 88.12 186 SER A O 1
ATOM 1543 N N . ASN A 1 187 ? -10.199 -15.910 0.626 1.00 89.81 187 ASN A N 1
ATOM 1544 C CA . ASN A 1 187 ? -10.608 -14.542 0.346 1.00 89.81 187 ASN A CA 1
ATOM 1545 C C . ASN A 1 187 ? -9.904 -13.539 1.290 1.00 89.81 187 ASN A C 1
ATOM 1547 O O . ASN A 1 187 ? -10.205 -13.520 2.489 1.00 89.81 187 ASN A O 1
ATOM 1551 N N . PRO A 1 188 ? -9.051 -12.640 0.765 1.00 90.44 188 PRO A N 1
ATOM 1552 C CA . PRO A 1 188 ? -8.272 -11.705 1.575 1.00 90.44 188 PRO A CA 1
ATOM 1553 C C . PRO A 1 188 ? -9.132 -10.663 2.304 1.00 90.44 188 PRO A C 1
ATOM 1555 O O . PRO A 1 188 ? -8.688 -10.066 3.286 1.00 90.44 188 PRO A O 1
ATOM 1558 N N . LYS A 1 189 ? -10.380 -10.438 1.863 1.00 90.56 189 LYS A N 1
ATOM 1559 C CA . LYS A 1 189 ? -11.340 -9.578 2.577 1.00 90.56 189 LYS A CA 1
ATOM 1560 C C . LYS A 1 189 ? -11.625 -10.098 3.980 1.00 90.56 189 LYS A C 1
ATOM 1562 O O . LYS A 1 189 ? -11.630 -9.309 4.924 1.00 90.56 189 LYS A O 1
ATOM 1567 N N . ASN A 1 190 ? -11.802 -11.410 4.106 1.00 89.81 190 ASN A N 1
ATOM 1568 C CA . ASN A 1 190 ? -12.153 -12.047 5.369 1.00 89.81 190 ASN A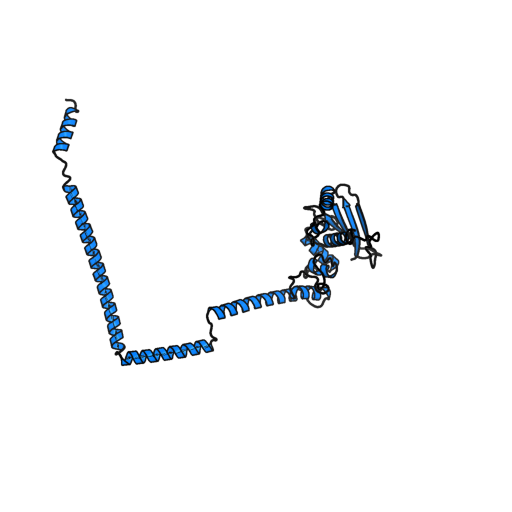 CA 1
ATOM 1569 C C . ASN A 1 190 ? -11.011 -11.881 6.381 1.00 89.81 190 ASN A C 1
ATOM 1571 O O . ASN A 1 190 ? -11.257 -11.577 7.545 1.00 89.81 190 ASN A O 1
ATOM 1575 N N . ASP A 1 191 ? -9.752 -11.991 5.944 1.00 88.44 191 ASP A N 1
ATOM 1576 C CA . ASP A 1 191 ? -8.590 -11.780 6.815 1.00 88.44 191 ASP A CA 1
ATOM 1577 C C . ASP A 1 191 ? -8.522 -10.353 7.369 1.00 88.44 191 ASP A C 1
ATOM 1579 O O . ASP A 1 191 ? -8.229 -10.149 8.554 1.00 88.44 191 ASP A O 1
ATOM 1583 N N . LEU A 1 192 ? -8.809 -9.355 6.528 1.00 89.50 192 LEU A N 1
ATOM 1584 C CA . LEU A 1 192 ? -8.847 -7.956 6.952 1.00 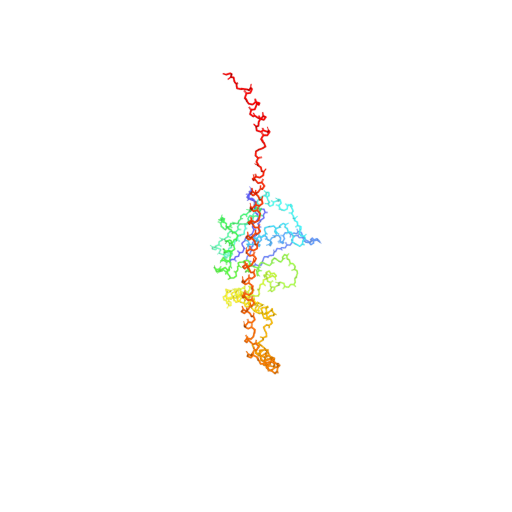89.50 192 LEU A CA 1
ATOM 1585 C C . LEU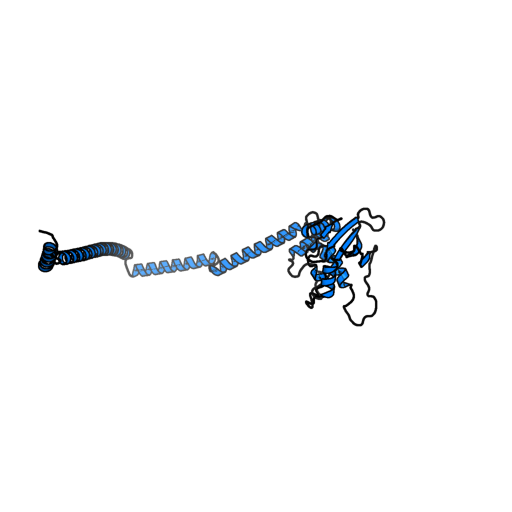 A 1 192 ? -9.998 -7.692 7.924 1.00 89.50 192 LEU A C 1
ATOM 1587 O O . LEU A 1 192 ? -9.812 -6.966 8.902 1.00 89.50 192 LEU A O 1
ATOM 1591 N N . GLU A 1 193 ? -11.165 -8.283 7.680 1.00 91.56 193 GLU A N 1
ATOM 1592 C CA . GLU A 1 193 ? -12.336 -8.162 8.547 1.00 91.56 193 GLU A CA 1
ATOM 1593 C C . GLU A 1 193 ? -12.104 -8.815 9.914 1.00 91.56 193 GLU A C 1
ATOM 1595 O O . GLU A 1 193 ? -12.265 -8.156 10.941 1.00 91.56 193 GLU A O 1
ATOM 1600 N N . ILE A 1 194 ? -11.584 -10.046 9.946 1.00 89.88 194 ILE A N 1
ATOM 1601 C CA . ILE A 1 194 ? -11.167 -10.725 11.183 1.00 89.88 194 ILE A CA 1
ATOM 1602 C C . ILE A 1 194 ? -10.142 -9.872 11.940 1.00 89.88 194 ILE A C 1
ATOM 1604 O O . ILE A 1 194 ? -10.205 -9.747 13.165 1.00 89.88 194 ILE A O 1
ATOM 1608 N N . GLY A 1 195 ? -9.197 -9.261 11.221 1.00 89.06 195 GLY A N 1
ATOM 1609 C CA . GLY A 1 195 ? -8.230 -8.332 11.797 1.00 89.06 195 GLY A CA 1
ATOM 1610 C C . GLY A 1 195 ? -8.887 -7.137 12.490 1.00 89.06 195 GLY A C 1
ATOM 1611 O O . GLY A 1 195 ? -8.501 -6.799 13.610 1.00 89.06 195 GLY A O 1
ATOM 1612 N N . LYS A 1 196 ? -9.887 -6.513 11.853 1.00 92.38 196 LYS A N 1
ATOM 1613 C CA . LYS A 1 196 ? -10.647 -5.386 12.421 1.00 92.38 196 LYS A CA 1
ATOM 1614 C C . LYS A 1 196 ? -11.451 -5.809 13.647 1.00 92.38 196 LYS A C 1
ATOM 1616 O O . LYS A 1 196 ? -11.296 -5.190 14.697 1.00 92.38 196 LYS A O 1
ATOM 1621 N N . LEU A 1 197 ? -12.208 -6.901 13.546 1.00 93.38 197 LEU A N 1
ATOM 1622 C CA . LEU A 1 197 ? -13.023 -7.425 14.644 1.00 93.38 197 LEU A CA 1
ATOM 1623 C C . LEU A 1 197 ? -12.168 -7.763 15.871 1.00 93.38 197 LEU A C 1
ATOM 1625 O O . LEU A 1 197 ? -12.519 -7.396 16.987 1.00 93.38 197 LEU A O 1
ATOM 1629 N N . LYS A 1 198 ? -10.983 -8.362 15.684 1.00 92.44 198 LYS A N 1
ATOM 1630 C CA . LYS A 1 198 ? -10.038 -8.608 16.790 1.00 92.44 198 LYS A CA 1
ATOM 1631 C C . LYS A 1 198 ? -9.547 -7.323 17.457 1.00 92.44 198 LYS A C 1
ATOM 1633 O O . LYS A 1 198 ? -9.309 -7.309 18.663 1.00 92.44 198 LYS A O 1
ATOM 1638 N N . GLN A 1 199 ? -9.366 -6.243 16.697 1.00 91.12 199 GLN A N 1
ATOM 1639 C CA . GLN A 1 199 ? -8.978 -4.952 17.268 1.00 91.12 199 GLN A CA 1
ATOM 1640 C C . GLN A 1 199 ? -10.121 -4.298 18.037 1.00 91.12 199 GLN A C 1
ATOM 1642 O O . GLN A 1 199 ? -9.877 -3.708 19.088 1.00 91.12 199 GLN A O 1
ATOM 1647 N N . GLU A 1 200 ? -11.346 -4.396 17.533 1.00 93.94 200 GLU A N 1
ATOM 1648 C CA . GLU A 1 200 ? -12.537 -3.900 18.221 1.00 93.94 200 GLU A CA 1
ATOM 1649 C C . GLU A 1 200 ? -12.800 -4.674 19.508 1.00 93.94 200 GLU A C 1
ATOM 1651 O O . GLU A 1 200 ? -12.953 -4.047 20.555 1.00 93.94 200 GLU A O 1
ATOM 1656 N N . LEU A 1 201 ? -12.716 -6.007 19.462 1.00 94.56 201 LEU A N 1
ATOM 1657 C CA . LEU A 1 201 ? -12.799 -6.873 20.637 1.00 94.56 201 LEU A CA 1
ATOM 1658 C C . LEU A 1 201 ? -11.799 -6.425 21.710 1.00 94.56 201 LEU A C 1
ATOM 1660 O O . LEU A 1 201 ? -12.192 -6.095 22.824 1.00 94.56 201 LEU A O 1
ATOM 1664 N N . LYS A 1 202 ? -10.519 -6.277 21.343 1.00 93.62 202 LYS A N 1
ATOM 1665 C CA . LYS A 1 202 ? -9.469 -5.847 22.277 1.00 93.62 202 LYS A CA 1
ATOM 1666 C C . LYS A 1 202 ? -9.739 -4.460 22.875 1.00 93.62 202 LYS A C 1
ATOM 1668 O O . LYS A 1 202 ? -9.428 -4.212 24.040 1.00 93.62 202 LYS A O 1
ATOM 1673 N N . LYS A 1 203 ? -10.312 -3.532 22.098 1.00 93.81 203 LYS A N 1
ATOM 1674 C CA . LYS A 1 203 ? -10.719 -2.211 22.606 1.00 93.81 203 LYS A CA 1
ATOM 1675 C C . LYS A 1 203 ? -11.859 -2.337 23.613 1.00 93.81 203 LYS A C 1
ATOM 1677 O O . LYS A 1 203 ? -11.798 -1.683 24.652 1.00 93.81 203 LYS A O 1
ATOM 1682 N N . ILE A 1 204 ? -12.865 -3.158 23.327 1.00 94.12 204 ILE A N 1
ATOM 1683 C CA . ILE A 1 204 ? -14.001 -3.391 24.225 1.00 94.12 204 ILE A CA 1
ATOM 1684 C C . ILE A 1 204 ? -13.515 -4.032 25.526 1.00 94.12 204 ILE A C 1
ATOM 1686 O O . ILE A 1 204 ? -13.770 -3.476 26.588 1.00 94.12 204 ILE A O 1
ATOM 1690 N N . GLU A 1 205 ? -12.709 -5.091 25.451 1.00 93.50 205 GLU A N 1
ATOM 1691 C CA . GLU A 1 205 ? -12.100 -5.742 26.619 1.00 93.50 205 GLU A CA 1
ATOM 1692 C C . GLU A 1 205 ? -11.257 -4.759 27.443 1.00 93.50 205 GLU A C 1
ATOM 1694 O O . GLU A 1 205 ? -11.302 -4.751 28.672 1.00 93.50 205 GLU A O 1
ATOM 1699 N N . SER A 1 206 ? -10.496 -3.874 26.788 1.00 91.75 206 SER A N 1
ATOM 1700 C CA . SER A 1 206 ? -9.706 -2.865 27.502 1.00 91.75 206 SER A CA 1
ATOM 1701 C C . SER A 1 206 ? -10.585 -1.848 28.238 1.00 91.75 206 SER A C 1
ATOM 1703 O O . SER A 1 206 ? -10.272 -1.472 29.370 1.00 91.75 206 SER A O 1
ATOM 1705 N N . LYS A 1 207 ? -11.707 -1.436 27.632 1.00 89.69 207 LYS A N 1
ATOM 1706 C CA . LYS A 1 207 ? -12.687 -0.539 28.256 1.00 89.69 207 LYS A CA 1
ATOM 1707 C C . LYS A 1 207 ? -13.390 -1.225 29.418 1.00 89.69 207 LYS A C 1
ATOM 1709 O O . LYS A 1 207 ? -13.483 -0.631 30.485 1.00 89.69 207 LYS A O 1
ATOM 1714 N N . GLU A 1 208 ? -13.812 -2.472 29.237 1.00 88.38 208 GLU A N 1
ATOM 1715 C CA . GLU A 1 208 ? -14.421 -3.289 30.285 1.00 88.38 208 GLU A CA 1
ATOM 1716 C C . GLU A 1 208 ? -13.474 -3.433 31.482 1.00 88.38 208 GLU A C 1
ATOM 1718 O O . GLU A 1 208 ? -13.853 -3.161 32.619 1.00 88.38 208 GLU A O 1
ATOM 1723 N N . ASN A 1 209 ? -12.207 -3.768 31.233 1.00 86.50 209 ASN A N 1
ATOM 1724 C CA . ASN A 1 209 ? -11.197 -3.887 32.281 1.00 86.50 209 ASN A CA 1
ATOM 1725 C C . ASN A 1 209 ? -10.935 -2.557 32.996 1.00 86.50 209 ASN A C 1
ATOM 1727 O O . ASN A 1 209 ? -10.732 -2.535 34.209 1.00 86.50 209 ASN A O 1
ATOM 1731 N N . SER A 1 210 ? -10.950 -1.442 32.266 1.00 85.12 210 SER A N 1
ATOM 1732 C CA . SER A 1 210 ? -10.773 -0.106 32.848 1.00 85.12 210 SER A CA 1
ATOM 1733 C C . SER A 1 210 ? -11.974 0.282 33.714 1.00 85.12 210 SER A C 1
ATOM 1735 O O . SER A 1 210 ? -11.796 0.758 34.834 1.00 85.12 210 SER A O 1
ATOM 1737 N N . TYR A 1 211 ? -13.186 -0.012 33.241 1.00 80.50 211 TYR A N 1
ATOM 1738 C CA . TYR A 1 211 ? -14.431 0.194 33.974 1.00 80.50 211 TYR A CA 1
ATOM 1739 C C . TYR A 1 211 ? -14.487 -0.643 35.261 1.00 80.50 211 TYR A C 1
ATOM 1741 O O . TYR A 1 211 ? -14.826 -0.112 36.319 1.00 80.50 211 TYR A O 1
ATOM 1749 N N . LYS A 1 212 ? -14.078 -1.920 35.201 1.00 79.12 212 LYS A N 1
ATOM 1750 C CA . LYS A 1 212 ? -13.972 -2.805 36.375 1.00 79.12 212 LYS A CA 1
ATOM 1751 C C . LYS A 1 212 ? -12.994 -2.270 37.424 1.00 79.12 212 LYS A C 1
ATOM 1753 O O . LYS A 1 212 ? -13.298 -2.322 38.612 1.00 79.12 212 LYS A O 1
ATOM 1758 N N . LYS A 1 213 ? -11.846 -1.732 36.991 1.00 78.81 213 LYS A N 1
ATOM 1759 C CA . LYS A 1 213 ? -10.828 -1.152 37.885 1.00 78.81 213 LYS A CA 1
ATOM 1760 C C . LYS A 1 213 ? -11.287 0.145 38.554 1.00 78.81 213 LYS A C 1
ATOM 1762 O O . LYS A 1 213 ? -11.026 0.321 39.735 1.00 78.81 213 LYS A O 1
ATOM 1767 N N . GLN A 1 214 ? -11.938 1.045 37.815 1.00 73.31 214 GLN A N 1
ATOM 1768 C CA . GLN A 1 214 ? -12.354 2.355 38.338 1.00 73.31 214 GLN A CA 1
ATOM 1769 C C . GLN A 1 214 ? -13.532 2.270 39.307 1.00 73.31 214 GLN A C 1
ATOM 1771 O O . GLN A 1 214 ? -13.565 3.005 40.286 1.00 73.31 214 GLN A O 1
ATOM 1776 N N . ASN A 1 215 ? -14.485 1.374 39.054 1.00 64.56 215 ASN A N 1
ATOM 1777 C CA . ASN A 1 215 ? -15.680 1.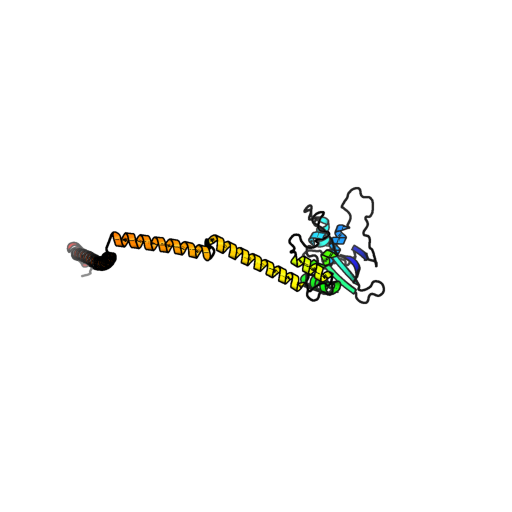252 39.889 1.00 64.56 215 ASN A CA 1
ATOM 1778 C C . ASN A 1 215 ? -15.514 0.254 41.039 1.00 64.56 215 ASN A C 1
ATOM 1780 O O . ASN A 1 215 ? -16.513 -0.102 41.657 1.00 64.56 215 ASN A O 1
ATOM 1784 N N . SER A 1 216 ? -14.291 -0.241 41.291 1.00 63.59 216 SER A N 1
ATOM 1785 C CA . SER A 1 216 ? -14.027 -1.329 42.242 1.00 63.59 216 SER A CA 1
ATOM 1786 C C . SER A 1 216 ? -15.097 -2.415 42.139 1.00 63.59 216 SER A C 1
ATOM 1788 O O . SER A 1 216 ? -15.640 -2.840 43.157 1.00 63.59 216 SER A O 1
ATOM 1790 N N . LEU A 1 217 ? -15.459 -2.801 40.903 1.00 55.31 217 LEU A N 1
ATOM 1791 C CA . LEU A 1 217 ? -16.506 -3.789 40.655 1.00 55.31 217 LEU A CA 1
ATOM 1792 C C . LEU A 1 217 ? -15.972 -5.137 41.108 1.00 55.31 217 LEU A C 1
ATOM 1794 O O . LEU A 1 217 ? -15.398 -5.927 40.360 1.00 55.31 217 LEU A O 1
ATOM 1798 N N . HIS A 1 218 ? -16.122 -5.334 42.406 1.00 56.59 218 HIS A N 1
ATOM 1799 C CA . HIS A 1 218 ? -16.152 -6.593 43.078 1.00 56.59 218 HIS A CA 1
ATOM 1800 C C . HIS A 1 218 ? -17.101 -7.483 42.283 1.00 56.59 218 HIS A C 1
ATOM 1802 O O . HIS A 1 218 ? -18.210 -7.080 41.941 1.00 56.59 218 HIS A O 1
ATOM 1808 N N . ASP A 1 219 ? -16.620 -8.671 41.929 1.00 64.88 219 ASP A N 1
ATOM 1809 C CA . ASP A 1 219 ? -17.434 -9.727 41.341 1.00 64.88 219 ASP A CA 1
ATOM 1810 C C . ASP A 1 219 ? -18.801 -9.781 42.047 1.00 64.88 219 ASP A C 1
ATOM 1812 O O . ASP A 1 219 ? -18.860 -9.513 43.250 1.00 64.88 219 ASP A O 1
ATOM 1816 N N . ILE A 1 220 ? -19.897 -10.106 41.356 1.00 66.69 220 ILE A N 1
ATOM 1817 C CA . ILE A 1 220 ? -21.261 -10.032 41.935 1.00 66.69 220 ILE A CA 1
ATOM 1818 C C . ILE A 1 220 ? -21.321 -10.743 43.302 1.00 66.69 220 ILE A C 1
ATOM 1820 O O . ILE A 1 220 ? -21.989 -10.288 44.232 1.00 66.69 220 ILE A O 1
ATOM 1824 N N . ALA A 1 221 ? -20.556 -11.827 43.444 1.00 66.44 221 ALA A N 1
ATOM 1825 C CA . ALA A 1 221 ? -20.362 -12.558 44.691 1.00 66.44 221 ALA A CA 1
ATOM 1826 C C . ALA A 1 221 ? -19.774 -11.708 45.839 1.00 66.44 221 ALA A C 1
ATOM 1828 O O . ALA A 1 221 ? -20.273 -11.762 46.960 1.00 66.44 221 ALA A O 1
ATOM 1829 N N . LYS A 1 222 ? -18.748 -10.896 45.572 1.00 68.31 222 LYS A N 1
ATOM 1830 C CA . LYS A 1 222 ? -18.121 -10.003 46.557 1.00 68.31 222 LYS A CA 1
ATOM 1831 C C . LYS A 1 222 ? -19.038 -8.837 46.947 1.00 68.31 222 LYS A C 1
ATOM 1833 O O . LYS A 1 222 ? -19.082 -8.487 48.120 1.00 68.31 222 LYS A O 1
ATOM 1838 N N . ILE A 1 223 ? -19.815 -8.278 46.011 1.00 70.94 223 ILE A N 1
ATOM 1839 C CA . ILE A 1 223 ? -20.818 -7.241 46.335 1.00 70.94 223 ILE A CA 1
ATOM 1840 C C . ILE A 1 223 ? -21.886 -7.806 47.277 1.00 70.94 223 ILE A C 1
ATOM 1842 O O . ILE A 1 223 ? -22.217 -7.179 48.280 1.00 70.94 223 ILE A O 1
ATOM 1846 N N . LYS A 1 224 ? -22.380 -9.022 47.008 1.00 76.75 224 LYS A N 1
ATOM 1847 C CA . LYS A 1 224 ? -23.328 -9.699 47.904 1.00 76.75 224 LYS A CA 1
ATOM 1848 C C . LYS A 1 224 ? -22.753 -9.912 49.306 1.00 76.75 224 LYS A C 1
ATOM 1850 O O . LYS A 1 224 ? -23.465 -9.692 50.276 1.00 76.75 224 LYS A O 1
ATOM 1855 N N . GLN A 1 225 ? -21.481 -10.298 49.419 1.00 76.56 225 GLN A N 1
ATOM 1856 C CA . GLN A 1 225 ? -20.821 -10.444 50.722 1.00 76.56 225 GLN A CA 1
ATOM 1857 C C . GLN A 1 225 ? -20.731 -9.115 51.480 1.00 76.56 225 GLN A C 1
ATOM 1859 O O . GLN A 1 225 ? -21.033 -9.083 52.668 1.00 76.56 225 GLN A O 1
ATOM 1864 N N . ILE A 1 226 ? -20.377 -8.019 50.802 1.00 78.38 226 ILE A N 1
ATOM 1865 C CA . ILE A 1 226 ? -20.332 -6.685 51.420 1.00 78.38 226 ILE A CA 1
ATOM 1866 C C . ILE A 1 226 ? -21.724 -6.254 51.897 1.00 78.38 226 ILE A C 1
ATOM 1868 O O . ILE A 1 226 ? -21.848 -5.768 53.016 1.00 78.38 226 ILE A O 1
ATOM 1872 N N . ASN A 1 227 ? -22.775 -6.479 51.102 1.00 82.88 227 ASN A N 1
ATOM 1873 C CA . ASN A 1 227 ? -24.144 -6.148 51.509 1.00 82.88 227 ASN A CA 1
ATOM 1874 C C . ASN A 1 227 ? -24.573 -6.905 52.770 1.00 82.88 227 ASN A C 1
ATOM 1876 O O . ASN A 1 227 ? -25.156 -6.298 53.658 1.00 82.88 227 ASN A O 1
ATOM 1880 N N . ILE A 1 228 ? -24.234 -8.194 52.878 1.00 87.25 228 ILE A N 1
ATOM 1881 C CA . ILE A 1 228 ? -24.530 -8.989 54.079 1.00 87.25 228 ILE A CA 1
ATOM 1882 C C . ILE A 1 228 ? -23.833 -8.391 55.310 1.00 87.25 228 ILE A C 1
ATOM 1884 O O . ILE A 1 228 ? -24.455 -8.270 56.361 1.00 87.25 228 ILE A O 1
ATOM 1888 N N . ILE A 1 229 ? -22.565 -7.983 55.183 1.00 85.75 229 ILE A N 1
ATOM 1889 C CA . ILE A 1 229 ? -21.818 -7.349 56.283 1.00 85.75 229 ILE A CA 1
ATOM 1890 C C . ILE A 1 229 ? -22.475 -6.020 56.685 1.00 85.75 229 ILE A C 1
ATOM 1892 O O . ILE A 1 229 ? -22.670 -5.763 57.869 1.00 85.75 229 ILE A O 1
ATOM 1896 N N . ILE A 1 230 ? -22.867 -5.193 55.711 1.00 86.12 230 ILE A N 1
ATOM 1897 C CA . ILE A 1 230 ? -23.543 -3.914 55.974 1.00 86.12 230 ILE A CA 1
ATOM 1898 C C . ILE A 1 230 ? -24.903 -4.135 56.652 1.00 86.12 230 ILE A C 1
ATOM 1900 O O . ILE A 1 230 ? -25.219 -3.436 57.609 1.00 86.12 230 ILE A O 1
ATOM 1904 N N . GLU A 1 231 ? -25.701 -5.107 56.206 1.00 92.38 231 GLU A N 1
ATOM 1905 C CA . GLU A 1 231 ? -26.987 -5.441 56.837 1.00 92.38 231 GLU A CA 1
ATOM 1906 C C . GLU A 1 231 ? -26.817 -5.924 58.283 1.00 92.38 231 GLU A C 1
ATOM 1908 O O . GLU A 1 231 ? -27.626 -5.589 59.149 1.00 92.38 231 GLU A O 1
ATOM 1913 N N . GLN A 1 232 ? -25.756 -6.680 58.572 1.00 90.88 232 GLN A N 1
ATOM 1914 C CA . GLN A 1 232 ? -25.425 -7.082 59.939 1.00 90.88 232 GLN A CA 1
ATOM 1915 C C . GLN A 1 232 ? -25.051 -5.878 60.811 1.00 90.88 232 GLN A C 1
ATOM 1917 O O . GLN A 1 232 ? -25.523 -5.780 61.943 1.00 90.88 232 GLN A O 1
ATOM 1922 N N . GLU A 1 233 ? -24.260 -4.943 60.280 1.00 89.06 233 GLU A N 1
ATOM 1923 C CA . GLU A 1 233 ? -23.892 -3.709 60.981 1.00 89.06 233 GLU A CA 1
ATOM 1924 C C . GLU A 1 233 ? -25.124 -2.832 61.256 1.00 89.06 233 GLU A C 1
ATOM 1926 O O . GLU A 1 233 ? -25.284 -2.320 62.363 1.00 89.06 233 GLU A O 1
ATOM 1931 N N . ILE A 1 234 ? -26.032 -2.711 60.278 1.00 88.12 234 ILE A N 1
ATOM 1932 C CA . ILE A 1 234 ? -27.309 -2.000 60.436 1.00 88.12 234 ILE A CA 1
ATOM 1933 C C . ILE A 1 234 ? -28.126 -2.641 61.557 1.00 88.12 234 ILE A C 1
ATOM 1935 O O . ILE A 1 234 ? -28.538 -1.937 62.473 1.00 88.12 234 ILE A O 1
ATOM 1939 N N . ASN A 1 235 ? -28.311 -3.963 61.533 1.00 90.00 235 ASN A N 1
ATOM 1940 C CA . ASN A 1 235 ? -29.066 -4.664 62.572 1.00 90.00 235 ASN A CA 1
ATOM 1941 C C . ASN A 1 235 ? -28.448 -4.476 63.966 1.00 90.00 235 ASN A C 1
ATOM 1943 O O . ASN A 1 235 ? -29.181 -4.265 64.932 1.00 90.00 235 ASN A O 1
ATOM 1947 N N . ARG A 1 236 ? -27.113 -4.511 64.078 1.00 90.25 236 ARG A N 1
ATOM 1948 C CA . ARG A 1 236 ? -26.410 -4.250 65.342 1.00 90.25 236 ARG A CA 1
ATOM 1949 C C . ARG A 1 236 ? -26.692 -2.839 65.854 1.00 90.25 236 ARG A C 1
ATOM 1951 O O . ARG A 1 236 ? -27.086 -2.677 67.005 1.00 90.25 236 ARG A O 1
ATOM 1958 N N . LEU A 1 237 ? -26.536 -1.831 64.996 1.00 85.00 237 LEU A N 1
ATOM 1959 C CA . LEU A 1 237 ? -26.797 -0.435 65.353 1.00 85.00 237 LEU A CA 1
ATOM 1960 C C . LEU A 1 237 ? -28.270 -0.200 65.707 1.00 85.00 237 LEU A C 1
ATOM 1962 O O . LEU A 1 237 ? -28.569 0.566 66.618 1.00 85.00 237 LEU A O 1
ATOM 1966 N N . GLU A 1 238 ? -29.205 -0.865 65.026 1.00 80.44 238 GLU A N 1
ATOM 1967 C CA . GLU A 1 238 ? -30.627 -0.785 65.361 1.00 80.44 238 GLU A CA 1
ATOM 1968 C C . GLU A 1 238 ? -30.949 -1.396 66.729 1.00 80.44 238 GLU A C 1
ATOM 1970 O O . GLU A 1 238 ? -31.794 -0.854 67.443 1.00 80.44 238 GLU A O 1
ATOM 1975 N N . GLN A 1 239 ? -30.278 -2.486 67.114 1.00 81.69 239 GLN A N 1
ATOM 1976 C CA . GLN A 1 239 ? -30.401 -3.068 68.453 1.00 81.69 239 GLN A CA 1
ATOM 1977 C C . GLN A 1 239 ? -29.819 -2.142 69.524 1.00 81.69 239 GLN A C 1
ATOM 1979 O O . GLN A 1 239 ? -30.521 -1.823 70.478 1.00 81.69 239 GLN A O 1
ATOM 1984 N N . GLU A 1 240 ? -28.605 -1.621 69.320 1.00 79.31 240 GLU A N 1
ATOM 1985 C CA . GLU A 1 240 ? -27.984 -0.660 70.244 1.00 79.31 240 GLU A CA 1
ATOM 1986 C C . GLU A 1 240 ? -28.856 0.598 70.432 1.00 79.31 240 GLU A C 1
ATOM 1988 O O . GLU A 1 240 ? -29.016 1.089 71.549 1.00 79.31 240 GLU A O 1
ATOM 1993 N N . ILE A 1 241 ? -29.479 1.103 69.359 1.00 73.75 241 ILE A N 1
ATOM 1994 C CA . ILE A 1 241 ? -30.414 2.236 69.438 1.00 73.75 241 ILE A CA 1
ATOM 1995 C C . ILE A 1 241 ? -31.666 1.879 70.244 1.00 73.75 241 ILE A C 1
ATOM 1997 O O . ILE A 1 241 ? -32.085 2.691 71.066 1.00 73.75 241 ILE A O 1
ATOM 2001 N N . ASN A 1 242 ? -32.264 0.705 70.018 1.00 71.50 242 ASN A N 1
ATOM 2002 C CA . ASN A 1 242 ? -33.464 0.272 70.741 1.00 71.50 242 ASN A CA 1
ATOM 2003 C C . ASN A 1 242 ? -33.200 0.045 72.239 1.00 71.50 242 ASN A C 1
ATOM 2005 O O . ASN A 1 242 ? -34.093 0.290 73.049 1.00 71.50 242 ASN A O 1
ATOM 2009 N N . ASP A 1 243 ? -31.992 -0.395 72.600 1.00 68.75 243 ASP A N 1
ATOM 2010 C CA . ASP A 1 243 ? -31.583 -0.592 73.995 1.00 68.75 243 ASP A CA 1
ATOM 2011 C C . ASP A 1 243 ? -31.334 0.742 74.718 1.00 68.75 243 ASP A C 1
ATOM 2013 O O . ASP A 1 243 ? -31.587 0.865 75.918 1.00 68.75 243 ASP A O 1
ATOM 2017 N N . LEU A 1 244 ? -30.857 1.761 73.996 1.00 68.62 244 LEU A N 1
ATOM 2018 C CA . LEU A 1 244 ? -30.573 3.089 74.548 1.00 68.62 244 LEU A CA 1
ATOM 2019 C C . LEU A 1 244 ? -31.809 3.998 74.602 1.00 68.62 244 LEU A C 1
ATOM 2021 O O . LEU A 1 244 ? -31.914 4.840 75.496 1.00 68.62 244 LEU A O 1
ATOM 2025 N N . VAL A 1 245 ? -32.726 3.881 73.637 1.00 65.75 245 VAL A N 1
ATOM 2026 C CA . VAL A 1 245 ? -33.893 4.761 73.493 1.00 65.75 245 VAL A CA 1
ATOM 2027 C C . VAL A 1 245 ? -35.062 3.985 72.881 1.00 65.75 245 VAL A C 1
ATOM 2029 O O . VAL A 1 245 ? -34.889 3.264 71.904 1.00 65.75 245 VAL A O 1
ATOM 2032 N N . ASP A 1 246 ? -36.293 4.206 73.359 1.00 72.38 246 ASP A N 1
ATOM 2033 C CA . ASP A 1 246 ? -37.481 3.761 72.619 1.00 72.38 246 ASP A CA 1
ATOM 2034 C C . ASP A 1 246 ? -37.534 4.479 71.257 1.00 72.38 246 ASP A C 1
ATOM 2036 O O . ASP A 1 246 ? -37.954 5.640 71.152 1.00 72.38 246 ASP A O 1
ATOM 2040 N N . LYS A 1 247 ? -37.090 3.779 70.204 1.00 67.94 247 LYS A N 1
ATOM 2041 C CA . LYS A 1 247 ? -36.979 4.269 68.821 1.00 67.94 247 LYS A CA 1
ATOM 2042 C C . LYS A 1 247 ? -38.259 4.952 68.351 1.00 67.94 247 LYS A C 1
ATOM 2044 O O . LYS A 1 247 ? -38.193 6.007 67.721 1.00 67.94 247 LYS A O 1
ATOM 2049 N N . LYS A 1 248 ? -39.432 4.422 68.722 1.00 71.38 248 LYS A N 1
ATOM 2050 C CA . LYS A 1 248 ? -40.727 5.008 68.338 1.00 71.38 248 LYS A CA 1
ATOM 2051 C C . LYS A 1 248 ? -40.957 6.368 68.989 1.00 71.38 248 LYS A C 1
ATOM 2053 O O . LYS A 1 248 ? -41.505 7.269 68.352 1.00 71.38 248 LYS A O 1
ATOM 2058 N N . SER A 1 249 ? -40.546 6.524 70.242 1.00 71.62 249 SER A N 1
ATOM 2059 C CA . SER A 1 249 ? -40.640 7.790 70.970 1.00 71.62 249 SER A CA 1
ATOM 2060 C C . SER A 1 249 ? -39.632 8.817 70.442 1.00 71.62 249 SER A C 1
ATOM 2062 O O . SER A 1 249 ? -39.984 9.984 70.258 1.00 71.62 249 SER A O 1
ATOM 2064 N N . PHE A 1 250 ? -38.415 8.390 70.090 1.00 72.88 250 PHE A N 1
ATOM 2065 C CA . PHE A 1 250 ? -37.408 9.262 69.477 1.00 72.88 250 PHE A CA 1
ATOM 2066 C C . PHE A 1 250 ? -37.814 9.757 68.083 1.00 72.88 250 PHE A C 1
ATOM 2068 O O . PHE A 1 250 ? -37.725 10.953 67.806 1.00 72.88 250 PHE A O 1
ATOM 2075 N N . GLU A 1 251 ? -38.309 8.873 67.212 1.00 77.25 251 GLU A N 1
ATOM 2076 C CA . GLU A 1 251 ? -38.784 9.248 65.874 1.00 77.25 251 GLU A CA 1
ATOM 2077 C C . GLU A 1 251 ? -39.949 10.241 65.946 1.00 77.25 251 GLU A C 1
ATOM 2079 O O . GLU A 1 251 ? -39.941 11.257 65.244 1.00 77.25 251 GLU A O 1
ATOM 2084 N N . LYS A 1 252 ? -40.912 10.008 66.848 1.00 81.38 252 LYS A N 1
ATOM 2085 C CA . LYS A 1 252 ? -42.012 10.950 67.100 1.00 81.38 252 LYS A CA 1
ATOM 2086 C C . LYS A 1 252 ? -41.500 12.310 67.571 1.00 81.38 252 LYS A C 1
ATOM 2088 O O . LYS A 1 252 ? -41.915 13.329 67.018 1.00 81.38 252 LYS A O 1
ATOM 2093 N N . ASN A 1 253 ? -40.571 12.338 68.528 1.00 81.50 253 ASN A N 1
ATOM 2094 C CA . ASN A 1 253 ? -39.976 13.584 69.015 1.00 81.50 253 ASN A CA 1
ATOM 2095 C C . ASN A 1 253 ? -39.200 14.314 67.915 1.00 81.50 253 ASN A C 1
ATOM 2097 O O . ASN A 1 253 ? -39.328 15.526 67.779 1.00 81.50 253 ASN A O 1
ATOM 2101 N N . ARG A 1 254 ? -38.452 13.597 67.071 1.00 82.00 254 ARG A N 1
ATOM 2102 C CA . ARG A 1 254 ? -37.725 14.186 65.939 1.00 82.00 254 ARG A CA 1
ATOM 2103 C C . ARG A 1 254 ? -38.672 14.835 64.928 1.00 82.00 254 ARG A C 1
ATOM 2105 O O . ARG A 1 254 ? -38.397 15.937 64.454 1.00 82.00 254 ARG A O 1
ATOM 2112 N N . ILE A 1 255 ? -39.793 14.181 64.617 1.00 86.12 255 ILE A N 1
ATOM 2113 C CA . ILE A 1 255 ? -40.832 14.750 63.748 1.00 86.12 255 ILE A CA 1
ATOM 2114 C C . ILE A 1 255 ? -41.425 16.008 64.391 1.00 86.12 255 ILE A C 1
ATOM 2116 O O . ILE A 1 255 ? -41.514 17.041 63.728 1.00 86.12 255 ILE A O 1
ATOM 2120 N N . GLN A 1 256 ? -41.773 15.958 65.681 1.00 86.38 256 GLN A N 1
ATOM 2121 C CA . GLN A 1 256 ? -42.306 17.118 66.400 1.00 86.38 256 GLN A CA 1
ATOM 2122 C C . GLN A 1 256 ? -41.316 18.290 66.429 1.00 86.38 256 GLN A C 1
ATOM 2124 O O . GLN A 1 256 ? -41.709 19.417 66.136 1.00 86.38 256 GLN A O 1
ATOM 2129 N N . ILE A 1 257 ? -40.031 18.034 66.691 1.00 87.00 257 ILE A N 1
ATOM 2130 C CA . ILE A 1 257 ? -38.972 19.052 66.673 1.00 87.00 257 ILE A CA 1
ATOM 2131 C C . ILE A 1 257 ? -38.868 19.697 65.290 1.00 87.00 257 ILE A C 1
ATOM 2133 O O . ILE A 1 257 ? -38.801 20.919 65.199 1.00 87.00 257 ILE A O 1
ATOM 2137 N N . ASN A 1 258 ? -38.911 18.914 64.210 1.00 86.25 258 ASN A N 1
ATOM 2138 C CA . ASN A 1 258 ? -38.870 19.462 62.853 1.00 86.25 258 ASN A CA 1
ATOM 2139 C C . ASN A 1 258 ? -40.098 20.326 62.534 1.00 86.25 258 ASN A C 1
ATOM 2141 O O . ASN A 1 258 ? -39.959 21.377 61.911 1.00 86.25 258 ASN A O 1
ATOM 2145 N N . VAL A 1 259 ? -41.290 19.925 62.988 1.00 91.50 259 VAL A N 1
ATOM 2146 C CA . VAL A 1 259 ? -42.514 20.728 62.827 1.00 91.50 259 VAL A CA 1
ATOM 2147 C C . VAL A 1 259 ? -42.406 22.047 63.592 1.00 91.50 259 VAL A C 1
ATOM 2149 O O . VAL A 1 259 ? -42.725 23.100 63.042 1.00 91.50 259 VAL A O 1
ATOM 2152 N N . VAL A 1 260 ? -41.934 22.010 64.841 1.00 90.88 260 VAL A N 1
ATOM 2153 C CA . VAL A 1 260 ? -41.728 23.217 65.657 1.00 90.88 260 VAL A CA 1
ATOM 2154 C C . VAL A 1 260 ? -40.657 24.115 65.039 1.00 90.88 260 VAL A C 1
ATOM 2156 O O . VAL A 1 260 ? -40.865 25.321 64.952 1.00 90.88 260 VAL A O 1
ATOM 2159 N N . ARG A 1 261 ? -39.555 23.546 64.538 1.00 91.44 261 ARG A N 1
ATOM 2160 C CA . ARG A 1 261 ? -38.479 24.292 63.875 1.00 91.44 261 ARG A CA 1
ATOM 2161 C C . ARG A 1 261 ? -38.972 25.002 62.619 1.00 91.44 261 ARG A C 1
ATOM 2163 O O . ARG A 1 261 ? -38.687 26.180 62.449 1.00 91.44 261 ARG A O 1
ATOM 2170 N N . LYS A 1 262 ? -39.781 24.325 61.800 1.00 90.69 262 LYS A N 1
ATOM 2171 C CA . LYS A 1 262 ? -40.393 24.930 60.613 1.00 90.69 262 LYS A CA 1
ATOM 2172 C C . LYS A 1 262 ? -41.311 26.099 60.984 1.00 90.69 262 LYS A C 1
ATOM 2174 O O . LYS A 1 262 ? -41.210 27.163 60.388 1.00 90.69 262 LYS A O 1
ATOM 2179 N N . LYS A 1 263 ? -42.154 25.935 62.011 1.00 92.12 263 LYS A N 1
ATOM 2180 C CA . LYS A 1 263 ? -42.999 27.030 62.522 1.00 92.12 263 LYS A CA 1
ATOM 2181 C C . LYS A 1 263 ? -42.171 28.197 63.057 1.00 92.12 263 LYS A C 1
ATOM 2183 O O . LYS A 1 263 ? -42.518 29.348 62.823 1.00 92.12 263 LYS A O 1
ATOM 2188 N N . TYR A 1 264 ? -41.083 27.909 63.768 1.00 93.00 264 TYR A N 1
ATOM 2189 C CA . TYR A 1 264 ? -40.163 28.929 64.259 1.00 93.00 264 TYR A CA 1
ATOM 2190 C C . TYR A 1 264 ? -39.518 29.705 63.105 1.00 93.00 264 TYR A C 1
ATOM 2192 O O . TYR A 1 264 ? -39.486 30.930 63.143 1.00 93.00 264 TYR A O 1
ATOM 2200 N N . GLU A 1 265 ? -39.063 29.017 62.056 1.00 90.19 265 GLU A N 1
ATOM 2201 C CA . GLU A 1 265 ? -38.509 29.648 60.852 1.00 90.19 265 GLU A CA 1
ATOM 2202 C C . GLU A 1 265 ? -39.548 30.518 60.132 1.00 90.19 265 GLU A C 1
ATOM 2204 O O . GLU A 1 265 ? -39.239 31.649 59.764 1.00 90.19 265 GLU A O 1
ATOM 2209 N N . GLU A 1 266 ? -40.787 30.040 59.983 1.00 92.75 266 GLU A N 1
ATOM 2210 C CA . GLU A 1 266 ? -41.890 30.808 59.388 1.00 92.75 266 GLU A CA 1
ATOM 2211 C C . GLU A 1 266 ? -42.189 32.087 60.186 1.00 92.75 266 GLU A C 1
ATOM 2213 O O . GLU A 1 266 ? -42.270 33.172 59.609 1.00 92.75 266 GLU A O 1
ATOM 2218 N N . ILE A 1 267 ? -42.297 31.984 61.515 1.00 93.38 267 ILE A N 1
ATOM 2219 C CA . ILE A 1 267 ? -42.523 33.140 62.397 1.00 93.38 267 ILE A CA 1
ATOM 2220 C C . ILE A 1 267 ? -41.326 34.095 62.350 1.00 93.38 267 ILE A C 1
ATOM 2222 O O . ILE A 1 267 ? -41.509 35.303 62.223 1.00 93.38 267 ILE A O 1
ATOM 2226 N N . SER A 1 268 ? -40.098 33.577 62.390 1.00 92.19 268 SER A N 1
ATOM 2227 C CA . SER A 1 268 ? -38.886 34.395 62.303 1.00 92.19 268 SER A CA 1
ATOM 2228 C C . SER A 1 268 ? -38.814 35.156 60.978 1.00 92.19 268 SER A C 1
ATOM 2230 O O . SER A 1 268 ? -38.455 36.328 60.977 1.00 92.19 268 SER A O 1
ATOM 2232 N N . GLN A 1 269 ? -39.196 34.531 59.859 1.00 90.88 269 GLN A N 1
ATOM 2233 C CA . GLN A 1 269 ? -39.283 35.204 58.561 1.00 90.88 269 GLN A CA 1
ATOM 2234 C C . GLN A 1 269 ? -40.357 36.296 58.546 1.00 90.88 269 GLN A C 1
ATOM 2236 O O . GLN A 1 269 ? -40.137 37.351 57.953 1.00 90.88 269 GLN A O 1
ATOM 2241 N N . GLN A 1 270 ? -41.509 36.066 59.184 1.00 94.69 270 GLN A N 1
ATOM 2242 C CA . GLN A 1 270 ? -42.558 37.082 59.311 1.00 94.69 270 GLN A CA 1
ATOM 2243 C C . GLN A 1 270 ? -42.086 38.279 60.138 1.00 94.69 270 GLN A C 1
ATOM 2245 O O . GLN A 1 270 ? -42.284 39.413 59.711 1.00 94.69 270 GLN A O 1
ATOM 2250 N N . ILE A 1 271 ? -41.407 38.036 61.263 1.00 93.06 271 ILE A N 1
ATOM 2251 C CA . ILE A 1 271 ? -40.815 39.094 62.092 1.00 93.06 271 ILE A CA 1
ATOM 2252 C C . ILE A 1 271 ? -39.797 39.894 61.277 1.00 93.06 271 ILE A C 1
ATOM 2254 O O . ILE A 1 271 ? -39.917 41.108 61.194 1.00 93.06 271 ILE A O 1
ATOM 2258 N N . SER A 1 272 ? -38.871 39.231 60.576 1.00 89.62 272 SER A N 1
ATOM 2259 C CA . SER A 1 272 ? -37.879 39.932 59.748 1.00 89.62 272 SER A CA 1
ATOM 2260 C C . SER A 1 272 ? -38.503 40.775 58.629 1.00 89.62 272 SER A C 1
ATOM 2262 O O . SER A 1 272 ? -37.955 41.818 58.279 1.00 89.62 272 SER A O 1
ATOM 2264 N N . ARG A 1 273 ? -39.640 40.349 58.060 1.00 92.56 273 ARG A N 1
ATOM 2265 C CA . ARG A 1 273 ? -40.391 41.162 57.087 1.00 92.56 273 ARG A CA 1
ATOM 2266 C C . ARG A 1 273 ? -41.013 42.390 57.744 1.00 92.56 273 ARG A C 1
ATOM 2268 O O . ARG A 1 273 ? -40.853 43.483 57.220 1.00 92.56 273 ARG A O 1
ATOM 2275 N N . LEU A 1 274 ? -41.662 42.218 58.894 1.00 93.19 274 LEU A N 1
ATOM 2276 C CA . LEU A 1 274 ? -42.247 43.332 59.641 1.00 93.19 274 LEU A CA 1
ATOM 2277 C C . LEU A 1 274 ? -41.180 44.341 60.082 1.00 93.19 274 LEU A C 1
ATOM 2279 O O . LEU A 1 274 ? -41.385 45.539 59.926 1.00 93.19 274 LEU A O 1
ATOM 2283 N N . ASP A 1 275 ? -40.026 43.875 60.561 1.00 92.44 275 ASP A N 1
ATOM 2284 C CA . ASP A 1 275 ? -38.900 44.741 60.929 1.00 92.44 275 ASP A CA 1
ATOM 2285 C C . ASP A 1 275 ? -38.374 45.528 59.722 1.00 92.44 275 ASP A C 1
ATOM 2287 O O . ASP A 1 275 ? -38.063 46.716 59.834 1.00 92.44 275 ASP A O 1
ATOM 2291 N N . PHE A 1 276 ? -38.302 44.888 58.550 1.00 90.62 276 PHE A N 1
ATOM 2292 C CA . PHE A 1 276 ? -37.941 45.563 57.306 1.00 90.62 276 PHE A CA 1
ATOM 2293 C C . PHE A 1 276 ? -38.966 46.637 56.921 1.00 90.62 276 PHE A C 1
ATOM 2295 O O . PHE A 1 276 ? -38.572 47.756 56.587 1.00 90.62 276 PHE A O 1
ATOM 2302 N N . ASP A 1 277 ? -40.260 46.330 57.009 1.00 90.94 277 ASP A N 1
ATOM 2303 C CA . ASP A 1 277 ? -41.332 47.276 56.695 1.00 90.94 277 ASP A CA 1
ATOM 2304 C C . ASP A 1 277 ? -41.322 48.469 57.662 1.00 90.94 277 ASP A C 1
ATOM 2306 O O . ASP A 1 277 ? -41.414 49.616 57.226 1.00 90.94 277 ASP A O 1
ATOM 2310 N N . ILE A 1 278 ? -41.123 48.227 58.964 1.00 92.81 278 ILE A N 1
ATOM 2311 C CA . ILE A 1 278 ? -40.963 49.279 59.980 1.00 92.81 278 ILE A CA 1
ATOM 2312 C C . ILE A 1 278 ? -39.760 50.167 59.645 1.00 92.81 278 ILE A C 1
ATOM 2314 O O . ILE A 1 278 ? -39.880 51.390 59.659 1.00 92.81 278 ILE A O 1
ATOM 2318 N N . SER A 1 279 ? -38.620 49.566 59.303 1.00 91.19 279 SER A N 1
ATOM 2319 C CA . SER A 1 279 ? -37.402 50.270 58.882 1.00 91.19 279 SER A CA 1
ATOM 2320 C C . SER A 1 279 ? -37.646 51.171 57.664 1.00 91.19 279 SER A C 1
ATOM 2322 O O . SER A 1 279 ? -37.254 52.343 57.666 1.00 91.19 279 SER A O 1
ATOM 2324 N N . GLN A 1 280 ? -38.345 50.667 56.641 1.00 88.62 280 GLN A N 1
ATOM 2325 C CA . GLN A 1 280 ? -38.686 51.456 55.456 1.00 88.62 280 GLN A CA 1
ATOM 2326 C C . GLN A 1 280 ? -39.660 52.583 55.784 1.00 88.62 280 GLN A C 1
ATOM 2328 O O . GLN A 1 280 ? -39.451 53.711 55.344 1.00 88.62 280 GLN A O 1
ATOM 2333 N N . LEU A 1 281 ? -40.691 52.317 56.589 1.00 91.69 281 LEU A N 1
ATOM 2334 C CA . LEU A 1 281 ? -41.641 53.339 57.024 1.00 91.69 281 LEU A CA 1
ATOM 2335 C C . LEU A 1 281 ? -40.955 54.438 57.838 1.00 91.69 281 LEU A C 1
ATOM 2337 O O . LEU A 1 281 ? -41.193 55.612 57.577 1.00 91.69 281 LEU A O 1
ATOM 2341 N N . GLN A 1 282 ? -40.057 54.088 58.762 1.00 91.81 282 GLN A N 1
ATOM 2342 C CA . GLN A 1 282 ? -39.256 55.063 59.508 1.00 91.81 282 GLN A CA 1
ATOM 2343 C C . GLN A 1 282 ? -38.385 55.908 58.577 1.00 91.81 282 GLN A C 1
ATOM 2345 O O . GLN A 1 282 ? -38.308 57.125 58.744 1.00 91.81 282 GLN A O 1
ATOM 2350 N N . LYS A 1 283 ? -37.767 55.285 57.568 1.00 88.19 283 LYS A N 1
ATOM 2351 C CA . LYS A 1 283 ? -37.000 56.005 56.551 1.00 88.19 283 LYS A CA 1
ATOM 2352 C C . LYS A 1 283 ? -37.887 56.953 55.743 1.00 88.19 283 LYS A C 1
ATOM 2354 O O . LYS A 1 283 ? -37.511 58.102 55.557 1.00 88.19 283 LYS A O 1
ATOM 2359 N N . TYR A 1 284 ? -39.068 56.514 55.312 1.00 88.75 284 TYR A N 1
ATOM 2360 C CA . TYR A 1 284 ? -40.012 57.366 54.588 1.00 88.75 284 TYR A CA 1
ATOM 2361 C C . TYR A 1 284 ? -40.540 58.519 55.437 1.00 88.75 284 TYR A C 1
ATOM 2363 O O . TYR A 1 284 ? -40.663 59.628 54.920 1.00 88.75 284 TYR A O 1
ATOM 2371 N N . ILE A 1 285 ? -40.827 58.285 56.720 1.00 88.00 285 ILE A N 1
ATOM 2372 C CA . ILE A 1 285 ? -41.211 59.341 57.662 1.00 88.00 285 ILE A CA 1
ATOM 2373 C C . ILE A 1 285 ? -40.079 60.359 57.753 1.00 88.00 285 ILE A C 1
ATOM 2375 O O . ILE A 1 285 ? -40.322 61.533 57.505 1.00 88.00 285 ILE A O 1
ATOM 2379 N N . LYS A 1 286 ? -38.839 59.912 57.984 1.00 86.62 286 LYS A N 1
ATOM 2380 C CA . LYS A 1 286 ? -37.676 60.798 58.071 1.00 86.62 286 LYS A CA 1
ATOM 2381 C C . LYS A 1 286 ? -37.442 61.586 56.778 1.00 86.62 286 LYS A C 1
ATOM 2383 O O . LYS A 1 286 ? -37.282 62.799 56.828 1.00 86.62 286 LYS A O 1
ATOM 2388 N N . ASP A 1 287 ? -37.490 60.930 55.618 1.00 82.88 287 ASP A N 1
ATOM 2389 C CA . ASP A 1 287 ? -37.344 61.586 54.312 1.00 82.88 287 ASP A CA 1
ATOM 2390 C C . ASP A 1 287 ? -38.471 62.609 54.065 1.00 82.88 287 ASP A C 1
ATOM 2392 O O . ASP A 1 287 ? -38.257 63.641 53.427 1.00 82.88 287 ASP A O 1
ATOM 2396 N N . THR A 1 288 ? -39.687 62.331 54.545 1.00 79.62 288 THR A N 1
ATOM 2397 C CA . THR A 1 288 ? -40.838 63.240 54.431 1.00 79.62 288 THR A CA 1
ATOM 2398 C C . THR A 1 288 ? -40.717 64.408 55.404 1.00 79.62 288 THR A C 1
ATOM 2400 O O . THR A 1 288 ? -40.975 65.539 55.006 1.00 79.62 288 THR A O 1
ATOM 2403 N N . GLU A 1 289 ? -40.270 64.169 56.637 1.00 80.06 289 GLU A N 1
ATOM 2404 C CA . GLU A 1 289 ? -39.966 65.202 57.628 1.00 80.06 289 GLU A CA 1
ATOM 2405 C C . GLU A 1 289 ? -38.852 66.127 57.123 1.00 80.06 289 GLU A C 1
ATOM 2407 O O . GLU A 1 289 ? -39.047 67.338 57.094 1.00 80.06 289 GLU A O 1
ATOM 2412 N N . GLU A 1 290 ? -37.743 65.587 56.606 1.00 76.06 290 GLU A N 1
ATOM 2413 C CA . GLU A 1 290 ? -36.659 66.367 55.990 1.00 76.06 290 GLU A CA 1
ATOM 2414 C C . GLU A 1 290 ? -37.149 67.181 54.778 1.00 76.06 290 GLU A C 1
ATOM 2416 O O . GLU A 1 290 ? -36.777 68.344 54.614 1.00 76.06 290 GLU A O 1
ATOM 2421 N N . LYS A 1 291 ? -38.024 66.616 53.933 1.00 70.00 291 LYS A N 1
ATOM 2422 C CA . LYS A 1 291 ? -38.661 67.355 52.825 1.00 70.00 291 LYS A CA 1
ATOM 2423 C C . LYS A 1 291 ? -39.645 68.417 53.313 1.00 70.00 291 LYS A C 1
ATOM 2425 O O . LYS A 1 291 ? -39.724 69.472 52.697 1.00 70.00 291 LYS A O 1
ATOM 2430 N N . SER A 1 292 ? -40.364 68.170 54.403 1.00 62.88 292 SER A N 1
ATOM 2431 C CA . SER A 1 292 ? -41.267 69.144 55.023 1.00 62.88 292 SER A CA 1
ATOM 2432 C C . SER A 1 292 ? -40.516 70.253 55.764 1.00 62.88 292 SER A C 1
ATOM 2434 O O . SER A 1 292 ? -41.024 71.358 55.862 1.00 62.88 292 SER A O 1
ATOM 2436 N N . GLN A 1 293 ? -39.288 70.000 56.228 1.00 61.03 293 GLN A N 1
ATOM 2437 C CA . GLN A 1 293 ? -38.385 71.009 56.790 1.00 61.03 293 GLN A CA 1
ATOM 2438 C C . GLN A 1 293 ? -37.671 71.831 55.711 1.00 61.03 293 GLN A C 1
ATOM 2440 O O . GLN A 1 293 ? -37.177 72.918 56.001 1.00 61.03 293 GLN A O 1
ATOM 2445 N N . ARG A 1 294 ? -37.698 71.394 54.443 1.00 58.41 294 ARG A N 1
ATOM 2446 C CA . ARG A 1 294 ? -37.484 72.271 53.280 1.00 58.41 294 ARG A CA 1
ATOM 2447 C C . ARG A 1 294 ? -38.738 73.112 53.019 1.00 58.41 294 ARG A C 1
ATOM 2449 O O . ARG A 1 294 ? -39.262 73.152 51.909 1.00 58.41 294 ARG A O 1
ATOM 2456 N N . ILE A 1 295 ? -39.219 73.794 54.054 1.00 58.84 295 ILE A N 1
ATOM 2457 C CA . ILE A 1 295 ? -40.053 74.974 53.871 1.00 58.84 295 ILE A CA 1
ATOM 2458 C C . ILE A 1 295 ? -39.148 76.009 53.213 1.00 58.84 295 ILE A C 1
ATOM 2460 O O . ILE A 1 295 ? -38.105 76.384 53.745 1.00 58.84 295 ILE A O 1
ATOM 2464 N N . VAL A 1 296 ? -39.543 76.372 51.997 1.00 57.44 296 VAL A N 1
ATOM 2465 C CA . VAL A 1 296 ? -39.169 77.573 51.253 1.00 57.44 296 VAL A CA 1
ATOM 2466 C C . VAL A 1 296 ? -38.679 78.661 52.216 1.00 57.44 296 VAL A C 1
ATOM 2468 O O . VAL A 1 296 ? -39.463 79.183 53.007 1.00 57.44 296 VAL A O 1
ATOM 2471 N N . ASN A 1 297 ? -37.374 78.951 52.197 1.00 59.06 297 ASN A N 1
ATOM 2472 C CA . ASN A 1 297 ? -36.794 80.001 53.025 1.00 59.06 297 ASN A CA 1
ATOM 2473 C C . ASN A 1 297 ? -37.445 81.329 52.606 1.00 59.06 297 ASN A C 1
ATOM 2475 O O . ASN A 1 297 ? -37.230 81.808 51.489 1.00 59.06 297 ASN A O 1
ATOM 2479 N N . SER A 1 298 ? -38.306 81.874 53.467 1.00 60.38 298 SER A N 1
ATOM 2480 C CA . SER A 1 298 ? -39.110 83.057 53.156 1.00 60.38 298 SER A CA 1
ATOM 2481 C C . SER A 1 298 ? -38.245 84.276 52.847 1.00 60.38 298 SER A C 1
ATOM 2483 O O . SER A 1 298 ? -38.678 85.118 52.070 1.00 60.38 298 SER A O 1
ATOM 2485 N N . GLU A 1 299 ? -37.018 84.343 53.380 1.00 61.56 299 GLU A N 1
ATOM 2486 C CA . GLU A 1 299 ? -36.041 85.385 53.028 1.00 61.56 299 GLU A CA 1
ATOM 2487 C C . GLU A 1 299 ? -35.585 85.246 51.574 1.00 61.56 299 GLU A C 1
ATOM 2489 O O . GLU A 1 299 ? -35.776 86.161 50.787 1.00 61.56 299 GLU A O 1
ATOM 2494 N N . LEU A 1 300 ? -35.125 84.062 51.160 1.00 62.41 300 LEU A N 1
ATOM 2495 C CA . LEU A 1 300 ? -34.674 83.795 49.782 1.00 62.41 300 LEU A CA 1
ATOM 2496 C C . LEU A 1 300 ? -35.781 83.987 48.735 1.00 62.41 300 LEU A C 1
ATOM 2498 O O . LEU A 1 300 ? -35.513 84.309 47.581 1.00 62.41 300 LEU A O 1
ATOM 2502 N N . THR A 1 301 ? -37.034 83.777 49.136 1.00 64.69 301 THR A N 1
ATOM 2503 C CA . THR A 1 301 ? -38.200 83.964 48.261 1.00 64.69 301 THR A CA 1
ATOM 2504 C C . THR A 1 301 ? -38.600 85.434 48.174 1.00 64.69 301 THR A C 1
ATOM 2506 O O . THR A 1 301 ? -39.028 85.877 47.113 1.00 64.69 301 THR A O 1
ATOM 2509 N N . SER A 1 302 ? -38.433 86.187 49.267 1.00 64.44 302 SER A N 1
ATOM 2510 C CA . SER A 1 302 ? -38.600 87.641 49.298 1.00 64.44 302 SER A CA 1
ATOM 2511 C C . SER A 1 302 ? -37.519 88.334 48.473 1.00 64.44 302 SER A C 1
ATOM 2513 O O . SER A 1 302 ? -37.854 89.157 47.629 1.00 64.44 302 SER A O 1
ATOM 2515 N N . ASP A 1 303 ? -36.253 87.951 48.649 1.00 70.06 303 ASP A N 1
ATOM 2516 C CA . ASP A 1 303 ? -35.116 88.520 47.917 1.00 70.06 303 ASP A CA 1
ATOM 2517 C C . ASP A 1 303 ? -35.262 88.290 46.408 1.00 70.06 303 ASP A C 1
ATOM 2519 O O . ASP A 1 303 ? -35.142 89.225 45.621 1.00 70.06 303 ASP A O 1
ATOM 2523 N N . PHE A 1 304 ? -35.631 87.069 45.998 1.00 69.31 304 PHE A N 1
ATOM 2524 C CA . PHE A 1 304 ? -35.894 86.759 44.591 1.00 69.31 304 PHE A CA 1
ATOM 2525 C C . PHE A 1 304 ? -37.105 87.524 44.036 1.00 69.31 304 PHE A C 1
ATOM 2527 O O . PHE A 1 304 ? -37.080 87.984 42.897 1.00 69.31 304 PHE A O 1
ATOM 2534 N N . PHE A 1 305 ? -38.178 87.685 44.818 1.00 72.50 305 PHE A N 1
ATOM 2535 C CA . PHE A 1 305 ? -39.343 88.455 44.377 1.00 72.50 305 PHE A CA 1
ATOM 2536 C C . PHE A 1 305 ? -39.013 89.942 44.228 1.00 72.50 305 PHE A C 1
ATOM 2538 O O . PHE A 1 305 ? -39.477 90.577 43.285 1.00 72.50 305 PHE A O 1
ATOM 2545 N N . GLN A 1 306 ? -38.194 90.489 45.123 1.00 71.75 306 GLN A N 1
ATOM 2546 C CA . GLN A 1 306 ? -37.784 91.886 45.093 1.00 71.75 306 GLN A CA 1
ATOM 2547 C C . GLN A 1 306 ? -36.871 92.166 43.894 1.00 71.75 306 GLN A C 1
ATOM 2549 O O . GLN A 1 306 ? -37.162 93.082 43.125 1.00 71.75 306 GLN A O 1
ATOM 2554 N N . GLU A 1 307 ? -35.883 91.299 43.654 1.00 70.56 307 GLU A N 1
ATOM 2555 C CA . GLU A 1 307 ? -34.985 91.362 42.493 1.00 70.56 307 GLU A CA 1
ATOM 2556 C C . GLU A 1 307 ? -35.750 91.248 41.161 1.00 70.56 307 GLU A C 1
ATOM 2558 O O . GLU A 1 307 ? -35.491 91.993 40.218 1.00 70.56 307 GLU A O 1
ATOM 2563 N N . VAL A 1 308 ? -36.754 90.365 41.078 1.00 72.62 308 VAL A N 1
ATOM 2564 C CA . VAL A 1 308 ? -37.588 90.227 39.872 1.00 72.62 308 VAL A CA 1
ATOM 2565 C C . VAL A 1 308 ? -38.581 91.384 39.722 1.00 72.62 308 VAL A C 1
ATOM 2567 O O . VAL A 1 308 ? -38.851 91.793 38.594 1.00 72.62 308 VAL A O 1
ATOM 2570 N N . SER A 1 309 ? -39.110 91.948 40.814 1.00 68.44 309 SER A N 1
ATOM 2571 C CA . SER A 1 309 ? -40.029 93.093 40.735 1.00 68.44 309 SER A CA 1
ATOM 2572 C C . SER A 1 309 ? -39.342 94.363 40.230 1.00 68.44 309 SER A C 1
ATOM 2574 O O . SER A 1 309 ? -39.953 95.115 39.481 1.00 68.44 309 SER A O 1
ATOM 2576 N N . GLU A 1 310 ? -38.060 94.561 40.555 1.00 66.69 310 GLU A N 1
ATOM 2577 C CA . GLU A 1 310 ? -37.260 95.689 40.055 1.00 66.69 310 GLU A CA 1
ATOM 2578 C C . GLU A 1 310 ? -36.908 95.558 38.560 1.00 66.69 310 GLU A C 1
ATOM 2580 O O . GLU A 1 310 ? -36.554 96.541 37.910 1.00 66.69 310 GLU A O 1
ATOM 2585 N N . LEU A 1 311 ? -37.029 94.352 37.993 1.00 68.69 311 LEU A N 1
ATOM 2586 C CA . LEU A 1 311 ? -36.772 94.051 36.580 1.00 68.69 311 LEU A CA 1
ATOM 2587 C C . LEU A 1 311 ? -38.046 94.020 35.717 1.00 68.69 311 LEU A C 1
ATOM 2589 O O . LEU A 1 311 ? -37.955 93.782 34.507 1.00 68.69 311 LEU A O 1
ATOM 2593 N N . LEU A 1 312 ? -39.223 94.262 36.302 1.00 59.03 312 LEU A N 1
ATOM 2594 C CA . LEU A 1 312 ? -40.486 94.372 35.574 1.00 59.03 312 LEU A CA 1
ATOM 2595 C C . LEU A 1 312 ? -40.811 95.859 35.307 1.00 59.03 312 LEU A C 1
ATOM 2597 O O . LEU A 1 312 ? -40.890 96.631 36.256 1.00 59.03 312 LEU A O 1
ATOM 2601 N N . PRO A 1 313 ? -40.977 96.283 34.039 1.00 64.69 313 PRO A N 1
ATOM 2602 C CA . PRO A 1 313 ? -41.289 97.673 33.692 1.00 64.69 313 PRO A CA 1
ATOM 2603 C C . PRO A 1 313 ? -42.713 98.092 34.112 1.00 64.69 313 PRO A C 1
ATOM 2605 O O . PRO A 1 313 ? -43.634 97.284 33.989 1.00 64.69 313 PRO A O 1
ATOM 2608 N N . ASP A 1 314 ? -42.815 99.355 34.562 1.00 57.62 314 ASP A N 1
ATOM 2609 C CA . ASP A 1 314 ? -43.900 100.050 35.304 1.00 57.62 314 ASP A CA 1
ATOM 2610 C C . ASP A 1 314 ? -45.361 99.593 35.126 1.00 57.62 314 ASP A C 1
ATOM 2612 O O . ASP A 1 314 ? -45.871 99.564 33.976 1.00 57.62 314 ASP A O 1
#

Foldseek 3Di:
DDWQKKFKAQPVVRDGPDIDGDDPDDDDDDDDDDDPDPDDDCPLLVLVLVVVLLQDDCLQVNQAQPVVRDGNVVVLVVLAVSQMKMWIWDFPDDPDTPDIWIWIFGSHDVTFIDIPNHTDDSQVSQCVSCCVPQVCNVCFPTSVLQCQLPSPSCSDDDDDCPLPRDDPPDDPLSVCSNVCSVVVPDHSVVSVVVVVVVVVVVVVVVVVVVVCVVVVPDPPVVVVVVVVVVVVVVVVVVVVPVVVDVPVVVVVVVVVVVVVVVVVVVVVVVVVVVVVVVVVVVVVVVVVVVVVVPPPPVVVVVVVVVVVVVVDDD

Secondary structure (DSSP, 8-state):
-EEEEEEEEETTT--EEEEEE--SS------SS--SSSS-SSHHHHHHHHHHHTT-S-GGGGTEETTTTEE-HHHHHHHHHTTEEEEEEEES-SSS---EEEEEEE-STT--EEETTEEE-HHHHHHHHHHHHH--SS--S-HHHHGGGT-----S-SSSGGG--S-TT--HHHHHHHHHHHTT-S-HHHHHHHHHHHHHHHHHHHHHHHHHHHTT---HHHHHHHHHHHHHHHHHHHHHHHHHS-HHHHHHHHHHHHHHHHHHHHHHHHHHHHHHHHHHHHHHHHHHHHHHH----HHHHHHHHHHHHTTS--

pLDDT: mean 83.7, std 13.42, range [42.38, 97.88]

Radius of gyration: 47.13 Å; chains: 1; bounding box: 81×120×105 Å